Protein AF-A0A926A013-F1 (afdb_monomer)

Solvent-accessible surface area (backbone atoms only — not comparable to full-atom values): 15037 Å² total; per-residue (Å²): 141,86,82,84,88,82,90,82,86,86,84,85,81,91,84,89,82,90,87,85,89,86,81,89,77,92,86,80,91,77,89,81,80,89,79,90,84,83,88,83,89,87,87,89,81,83,95,76,82,79,75,63,63,63,56,54,54,53,52,52,56,53,51,54,58,67,74,62,64,76,72,81,72,82,75,76,78,78,50,63,59,73,52,27,68,68,57,41,56,48,44,61,75,64,54,65,51,102,53,86,53,62,71,56,54,25,34,53,76,61,60,49,68,62,53,45,54,49,46,68,66,43,68,78,42,89,85,60,51,69,60,62,54,48,61,76,42,37,43,77,62,81,70,85,62,81,79,77,74,88,55,69,89,68,34,72,67,55,44,53,61,49,43,65,59,66,33,46,45,71,51,69,98,65,75,64,75,82,40,68,72,77,89,52,98,42,43,38,62,28,95,44,88,93,44,85,53,78,46,78,73,64,44,54,61,49,39,54,51,28,57,77,68,70,38,64,69,60,40,49,36,67,75,111

Foldseek 3Di:
DDDDDDDDDDDDDDDDDDDDDDDDDDDDDDDDDDDDDDDDDDDDDDDDDPPPPVVVVVVVVVVVVVVPPPPPPPDDADFPCRLAPPLLCCCQVVCLDVDNCFLSQWAFPDGSVVLNVVCVVQVPDPPDDSNVSCVVTTHTDDQLLVPDDADCVVPDVVRVVVLVVSQKDAFDPDDRPPGPADGAPGIAGFPHDPTPHDDDVVRVVVLVVCVVVVNVVRSVSSVD

Mean predicted aligned error: 16.23 Å

Nearest PDB structures (foldseek):
  5z66-assembly1_A  TM=9.314E-01  e=4.893E-13  Enterobacter cloacae
  2jjb-assembly1_C  TM=9.515E-01  e=2.341E-12  Escherichia coli K-12
  2jg0-assembly1_A  TM=9.224E-01  e=1.822E-12  Escherichia coli K-12
  2jf4-assembly1_A  TM=9.651E-01  e=5.623E-12  Escherichia coli K-12
  2wyn-assembly1_B  TM=9.093E-01  e=1.822E-12  Escherichia coli K-12

Sequence (224 aa):
MWRRPTCGCNSSSAGKNRAARGSGATSILADGCQCTLFQLLPALVPAAQTHSLARSVRNLLLFCFCCFGWRAVAQRPLTPRQLYPGLFEAVQLGRVFPDNKTFVDMVPLDTPARIVAAYELERTQPGFNLPRFVAARFRLPVADTATYRSNVAAGLRAHLDTLWTVLRRQPPDSVARYSSLLPLPGPYLVPGGRFREVYYWDSYFTMLGLREARRPALLRSMTD

Radius of gyration: 34.97 Å; Cα contacts (8 Å, |Δi|>4): 142; chains: 1; bounding box: 98×67×82 Å

Secondary structure (DSSP, 8-state):
---PPPPPPP----------------------------------------SSHHHHHHHHHHHHHHHT------PPPPPHHHHSTTHHHHHHHTT-SSSSSTGGGPEESS-HHHHHHHHHHHTTSTT--HHHHHHHHEEPPP-TTTT----GGG-HHHHHHHHHHHTEEPPPSSPPTT-SPPP-SS-EE--BTTB-S--HHHHHHHHHHHHHTT-HHHHHHTT-

pLDDT: mean 75.57, std 25.96, range [26.12, 98.69]

Structure (mmCIF, N/CA/C/O backbone):
data_AF-A0A926A013-F1
#
_entry.id   AF-A0A926A013-F1
#
loop_
_atom_site.group_PDB
_atom_site.id
_atom_site.type_symbol
_atom_site.label_atom_id
_atom_site.label_alt_id
_atom_site.label_comp_id
_atom_site.label_asym_id
_atom_site.label_entity_id
_atom_site.label_seq_id
_atom_site.pdbx_PDB_ins_code
_atom_site.Cartn_x
_atom_site.Cartn_y
_atom_site.Cartn_z
_atom_site.occupancy
_atom_site.B_iso_or_equiv
_atom_site.auth_seq_id
_atom_site.auth_comp_id
_atom_site.auth_asym_id
_atom_site.auth_atom_id
_atom_site.pdbx_PDB_model_num
ATOM 1 N N . MET A 1 1 ? 6.134 6.261 -48.140 1.00 42.53 1 MET A N 1
ATOM 2 C CA . MET A 1 1 ? 6.210 5.020 -48.940 1.00 42.53 1 MET A CA 1
ATOM 3 C C . MET A 1 1 ? 5.834 3.856 -48.030 1.00 42.53 1 MET A C 1
ATOM 5 O O . MET A 1 1 ? 6.684 3.305 -47.353 1.00 42.53 1 MET A O 1
ATOM 9 N N . TRP A 1 2 ? 4.534 3.584 -47.899 1.00 26.12 2 TRP A N 1
ATOM 10 C CA . TRP A 1 2 ? 3.992 2.574 -46.984 1.00 26.12 2 TRP A CA 1
ATOM 11 C C . TRP A 1 2 ? 3.597 1.328 -47.784 1.00 26.12 2 TRP A C 1
ATOM 13 O O . TRP A 1 2 ? 2.784 1.434 -48.699 1.00 26.12 2 TRP A O 1
ATOM 23 N N . ARG A 1 3 ? 4.122 0.150 -47.429 1.00 30.92 3 ARG A N 1
ATOM 24 C CA . ARG A 1 3 ? 3.522 -1.143 -47.796 1.00 30.92 3 ARG A CA 1
ATOM 25 C C . ARG A 1 3 ? 3.332 -1.966 -46.524 1.00 30.92 3 ARG A C 1
ATOM 27 O O . ARG A 1 3 ? 4.279 -2.186 -45.779 1.00 30.92 3 ARG A O 1
ATOM 34 N N . ARG A 1 4 ? 2.085 -2.369 -46.274 1.00 34.72 4 ARG A N 1
ATOM 35 C CA . ARG A 1 4 ? 1.694 -3.341 -45.242 1.00 34.72 4 ARG A CA 1
ATOM 36 C C . ARG A 1 4 ? 1.979 -4.764 -45.749 1.00 34.72 4 ARG A C 1
ATOM 38 O O . ARG A 1 4 ? 1.785 -4.982 -46.945 1.00 34.72 4 ARG A O 1
ATOM 45 N N . PRO A 1 5 ? 2.317 -5.742 -44.893 1.00 39.88 5 PRO A N 1
ATOM 46 C CA . PRO A 1 5 ? 2.201 -7.150 -45.246 1.00 39.88 5 PRO A CA 1
ATOM 47 C C . PRO A 1 5 ? 0.810 -7.698 -44.891 1.00 39.88 5 PRO A C 1
ATOM 49 O O . PRO A 1 5 ? 0.243 -7.398 -43.841 1.00 39.88 5 PRO A O 1
ATOM 52 N N . THR A 1 6 ? 0.277 -8.501 -45.806 1.00 40.19 6 THR A N 1
ATOM 53 C CA . THR A 1 6 ? -0.970 -9.271 -45.741 1.00 40.19 6 THR A CA 1
ATOM 54 C C . THR A 1 6 ? -0.789 -10.579 -44.966 1.00 40.19 6 THR A C 1
ATOM 56 O O . THR A 1 6 ? 0.208 -11.273 -45.158 1.00 40.19 6 THR A O 1
ATOM 59 N N . CYS A 1 7 ? -1.777 -10.960 -44.152 1.00 31.25 7 CYS A N 1
ATOM 60 C CA . CYS A 1 7 ? -1.901 -12.309 -43.596 1.00 31.25 7 CYS A CA 1
ATOM 61 C C . CYS A 1 7 ? -2.415 -13.277 -44.673 1.00 31.25 7 CYS A C 1
ATOM 63 O O . CYS A 1 7 ? -3.469 -13.037 -45.258 1.00 31.25 7 CYS A O 1
ATOM 65 N N . GLY A 1 8 ? -1.692 -14.372 -44.917 1.00 31.12 8 GLY A N 1
ATOM 66 C CA . GLY A 1 8 ? -2.153 -15.498 -45.729 1.00 31.12 8 GLY A CA 1
ATOM 67 C C . GLY A 1 8 ? -2.607 -16.650 -44.833 1.00 31.12 8 GLY A C 1
ATOM 68 O O . GLY A 1 8 ? -1.808 -17.178 -44.066 1.00 31.12 8 GLY A O 1
ATOM 69 N N . CYS A 1 9 ? -3.880 -17.038 -44.929 1.00 32.03 9 CYS A N 1
ATOM 70 C CA . CYS A 1 9 ? -4.362 -18.336 -44.456 1.00 32.03 9 CYS A CA 1
ATOM 71 C C . CYS A 1 9 ? -4.136 -19.356 -45.570 1.00 32.03 9 CYS A C 1
ATOM 73 O O . CYS A 1 9 ? -4.651 -19.174 -46.671 1.00 32.03 9 CYS A O 1
ATOM 75 N N . ASN A 1 10 ? -3.390 -20.423 -45.284 1.00 32.47 10 ASN A N 1
ATOM 76 C CA . ASN A 1 10 ? -3.259 -21.550 -46.195 1.00 32.47 10 ASN A CA 1
ATOM 77 C C . ASN A 1 10 ? -4.195 -22.669 -45.730 1.00 32.47 10 ASN A C 1
ATOM 79 O O . ASN A 1 10 ? -4.115 -23.123 -44.590 1.00 32.47 10 ASN A O 1
ATOM 83 N N . SER A 1 11 ? -5.086 -23.085 -46.623 1.00 35.75 11 SER A N 1
ATOM 84 C CA . SER A 1 11 ? -5.879 -24.302 -46.492 1.00 35.75 11 SER A CA 1
ATOM 85 C C . SER A 1 11 ? -5.277 -25.336 -47.438 1.00 35.75 11 SER A C 1
ATOM 87 O O . SER A 1 11 ? -5.012 -25.026 -48.597 1.00 35.75 11 SER A O 1
ATOM 89 N N . SER A 1 12 ? -5.049 -26.560 -46.963 1.00 33.62 12 SER A N 1
ATOM 90 C CA . SER A 1 12 ? -4.822 -27.693 -47.856 1.00 33.62 12 SER A CA 1
ATOM 91 C C . SER A 1 12 ? -5.539 -28.935 -47.351 1.00 33.62 12 SER A C 1
ATOM 93 O O . SER A 1 12 ? -5.433 -29.342 -46.197 1.00 33.62 12 SER A O 1
ATOM 95 N N . SER A 1 13 ? -6.279 -29.484 -48.294 1.00 32.59 13 SER A N 1
ATOM 96 C CA . SER A 1 13 ? -7.210 -30.592 -48.298 1.00 32.59 13 SER A CA 1
ATOM 97 C C . SER A 1 13 ? -6.585 -31.987 -48.180 1.00 32.59 13 SER A C 1
ATOM 99 O O . SER A 1 13 ? -5.513 -32.235 -48.716 1.00 32.59 13 SER A O 1
ATOM 101 N N . ALA A 1 14 ? -7.395 -32.892 -47.622 1.00 33.31 14 ALA A N 1
ATOM 102 C CA . ALA A 1 14 ? -7.761 -34.226 -48.123 1.00 33.31 14 ALA A CA 1
ATOM 103 C C . ALA A 1 14 ? -6.683 -35.272 -48.492 1.00 33.31 14 ALA A C 1
ATOM 105 O O . ALA A 1 14 ? -5.912 -35.114 -49.432 1.00 33.31 14 ALA A O 1
ATOM 106 N N . GLY A 1 15 ? -6.824 -36.460 -47.887 1.00 29.16 15 GLY A N 1
ATOM 107 C CA . GLY A 1 15 ? -6.271 -37.729 -48.371 1.00 29.16 15 GLY A CA 1
ATOM 108 C C . GLY A 1 15 ? -7.026 -38.932 -47.788 1.00 29.16 15 GLY A C 1
ATOM 109 O O . GLY A 1 15 ? -6.963 -39.187 -46.593 1.00 29.16 15 GLY A O 1
ATOM 110 N N . LYS A 1 16 ? -7.782 -39.631 -48.645 1.00 33.59 16 LYS A N 1
ATOM 111 C CA . LYS A 1 16 ? -8.609 -40.835 -48.405 1.00 33.59 16 LYS A CA 1
ATOM 112 C C . LYS A 1 16 ? -7.769 -42.092 -48.107 1.00 33.59 16 LYS A C 1
ATOM 114 O O . LYS A 1 16 ? -6.755 -42.275 -48.770 1.00 33.59 16 LYS A O 1
ATOM 119 N N . ASN A 1 17 ? -8.295 -43.048 -47.319 1.00 30.25 17 ASN A N 1
ATOM 120 C CA . ASN A 1 17 ? -8.789 -44.351 -47.832 1.00 30.25 17 ASN A CA 1
ATOM 121 C C . ASN A 1 17 ? -9.220 -45.373 -46.748 1.00 30.25 17 ASN A C 1
ATOM 123 O O . ASN A 1 17 ? -8.468 -45.623 -45.820 1.00 30.25 17 ASN A O 1
ATOM 127 N N . ARG A 1 18 ? -10.409 -45.971 -47.002 1.00 31.70 18 ARG A N 1
ATOM 128 C CA . ARG A 1 18 ? -10.917 -47.372 -46.840 1.00 31.70 18 ARG A CA 1
ATOM 129 C C . ARG A 1 18 ? -10.523 -48.223 -45.612 1.00 31.70 18 ARG A C 1
ATOM 131 O O . ARG A 1 18 ? -9.390 -48.185 -45.183 1.00 31.70 18 ARG A O 1
ATOM 138 N N . ALA A 1 19 ? -11.288 -49.210 -45.126 1.00 29.98 19 ALA A N 1
ATOM 139 C CA . ALA A 1 19 ? -12.675 -49.708 -45.208 1.00 29.98 19 ALA A CA 1
ATOM 1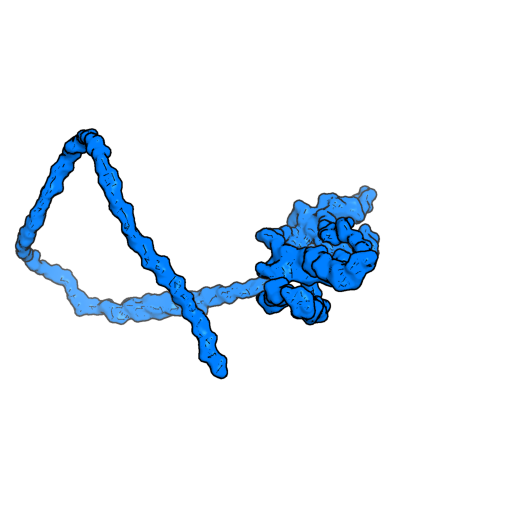40 C C . ALA A 1 19 ? -12.680 -51.097 -44.510 1.00 29.98 19 ALA A C 1
ATOM 142 O O . ALA A 1 19 ? -11.753 -51.854 -44.773 1.00 29.98 19 ALA A O 1
ATOM 143 N N . ALA A 1 20 ? -13.705 -51.446 -43.711 1.00 30.20 20 ALA A N 1
ATOM 144 C CA . ALA A 1 20 ? -14.262 -52.806 -43.449 1.00 30.20 20 ALA A CA 1
ATOM 145 C C . ALA A 1 20 ? -15.143 -52.745 -42.174 1.00 30.20 20 ALA A C 1
ATOM 147 O O . ALA A 1 20 ? -14.647 -52.353 -41.128 1.00 30.20 20 ALA A O 1
ATOM 148 N N . ARG A 1 21 ? -16.481 -52.819 -42.254 1.00 30.30 21 ARG A N 1
ATOM 149 C CA . ARG A 1 21 ? -17.417 -53.972 -42.373 1.00 30.30 21 ARG A CA 1
ATOM 150 C C . ARG A 1 21 ? -17.867 -54.592 -41.032 1.00 30.30 21 ARG A C 1
ATOM 152 O O . ARG A 1 21 ? -17.047 -55.101 -40.283 1.00 30.30 21 ARG A O 1
ATOM 159 N N . GLY A 1 22 ? -19.200 -54.666 -40.883 1.00 27.11 22 GLY A N 1
ATOM 160 C CA . GLY A 1 22 ? -19.979 -55.509 -39.953 1.00 27.11 22 GLY A CA 1
ATOM 161 C C . GLY A 1 22 ? -20.692 -54.726 -38.838 1.00 27.11 22 GLY A C 1
ATOM 162 O O . GLY A 1 22 ? -20.073 -53.849 -38.262 1.00 27.11 22 GLY A O 1
ATOM 163 N N . SER A 1 23 ? -21.937 -54.968 -38.412 1.00 29.28 23 SER A N 1
ATOM 164 C CA . SER A 1 23 ? -23.120 -55.716 -38.880 1.00 29.28 23 SER A CA 1
ATOM 165 C C . SER A 1 23 ? -24.242 -55.454 -37.842 1.00 29.28 23 SER A C 1
ATOM 167 O O . SER A 1 23 ? -23.933 -55.425 -36.655 1.00 29.28 23 SER A O 1
ATOM 169 N N . GLY A 1 24 ? -25.510 -55.342 -38.277 1.00 27.48 24 GLY A N 1
ATOM 170 C CA . GLY A 1 24 ? -26.752 -55.428 -37.463 1.00 27.48 24 GLY A CA 1
ATOM 171 C C . GLY A 1 24 ? -27.159 -54.141 -36.721 1.00 27.48 24 GLY A C 1
ATOM 172 O O . GLY A 1 24 ? -26.306 -53.485 -36.146 1.00 27.48 24 GLY A O 1
ATOM 173 N N . ALA A 1 25 ? -28.410 -53.671 -36.661 1.00 31.91 25 ALA A N 1
ATOM 174 C CA . ALA A 1 25 ? -29.744 -54.185 -36.998 1.00 31.91 25 ALA A CA 1
ATOM 175 C C . ALA A 1 25 ? -30.679 -52.961 -37.238 1.00 31.91 25 ALA A C 1
ATOM 177 O O . ALA A 1 25 ? -30.542 -51.954 -36.549 1.00 31.91 25 ALA A O 1
ATOM 178 N N . THR A 1 26 ? -31.464 -52.888 -38.326 1.00 30.17 26 THR A N 1
ATOM 179 C CA . THR A 1 26 ? -32.949 -53.051 -38.357 1.00 30.17 26 THR A CA 1
ATOM 180 C C . THR A 1 26 ? -33.643 -52.706 -37.031 1.00 30.17 26 THR A C 1
ATOM 182 O O . THR A 1 26 ? -33.389 -53.346 -36.023 1.00 30.17 26 THR A O 1
ATOM 185 N N . SER A 1 27 ? -34.567 -51.748 -36.912 1.00 31.59 27 SER A N 1
ATOM 186 C CA . SER A 1 27 ? -35.800 -51.437 -37.669 1.00 31.59 27 SER A CA 1
ATOM 187 C C . SER A 1 27 ? -36.433 -50.193 -36.965 1.00 31.59 27 SER A C 1
ATOM 189 O O . SER A 1 27 ? -36.066 -49.926 -35.827 1.00 31.59 27 SER A O 1
ATOM 191 N N . ILE A 1 28 ? -37.268 -49.308 -37.528 1.00 33.12 28 ILE A N 1
ATOM 192 C CA . ILE A 1 28 ? -38.695 -49.435 -37.893 1.00 33.12 28 ILE A CA 1
ATOM 193 C C . ILE A 1 28 ? -39.141 -48.048 -38.449 1.00 33.12 28 ILE A C 1
ATOM 195 O O . ILE A 1 28 ? -38.905 -47.049 -37.777 1.00 33.12 28 ILE A O 1
ATOM 199 N N . LEU A 1 29 ? -39.715 -48.038 -39.670 1.00 32.28 29 LEU A N 1
ATOM 200 C CA . LEU A 1 29 ? -40.930 -47.346 -40.208 1.00 32.28 29 LEU A CA 1
ATOM 201 C C . LEU A 1 29 ? -41.342 -45.954 -39.649 1.00 32.28 29 LEU A C 1
ATOM 203 O O . LEU A 1 29 ? -41.289 -45.743 -38.448 1.00 32.28 29 LEU A O 1
ATOM 207 N N . ALA A 1 30 ? -41.886 -44.974 -40.386 1.00 31.98 30 ALA A N 1
ATOM 208 C CA . ALA A 1 30 ? -42.485 -44.836 -41.728 1.00 31.98 30 ALA A CA 1
ATOM 209 C C . ALA A 1 30 ? -42.522 -43.312 -42.068 1.00 31.98 30 ALA A C 1
ATOM 211 O O . ALA A 1 30 ? -42.573 -42.492 -41.152 1.00 31.98 30 ALA A O 1
ATOM 212 N N . ASP A 1 31 ? -42.292 -42.860 -43.310 1.00 29.67 31 ASP A N 1
ATOM 213 C CA . ASP A 1 31 ? -43.286 -42.600 -44.386 1.00 29.67 31 ASP A CA 1
ATOM 214 C C . ASP A 1 31 ? -44.631 -42.028 -43.871 1.00 29.67 31 ASP A C 1
ATOM 216 O O . ASP A 1 31 ? -45.224 -42.590 -42.963 1.00 29.67 31 ASP A O 1
ATOM 220 N N . GLY A 1 32 ? -45.247 -40.951 -44.371 1.00 31.08 32 GLY A N 1
ATOM 221 C CA . GLY A 1 32 ? -45.115 -40.152 -45.588 1.00 31.08 32 GLY A CA 1
ATOM 222 C C . GLY A 1 32 ? -46.420 -39.341 -45.811 1.00 31.08 32 GLY A C 1
ATOM 223 O O . GLY A 1 32 ? -47.357 -39.462 -45.027 1.00 31.08 32 GLY A O 1
ATOM 224 N N . CYS A 1 33 ? -46.477 -38.588 -46.921 1.00 27.92 33 CYS A N 1
ATOM 225 C CA . CYS A 1 33 ? -47.659 -37.977 -47.585 1.00 27.92 33 CYS A CA 1
ATOM 226 C C . CYS A 1 33 ? -48.375 -36.777 -46.914 1.00 27.92 33 CYS A C 1
ATOM 228 O O . CYS A 1 33 ? -48.809 -36.850 -45.774 1.00 27.92 33 CYS A O 1
ATOM 230 N N . GLN A 1 34 ? -48.422 -35.583 -47.543 1.00 33.22 34 GLN A N 1
ATOM 231 C CA . GLN A 1 34 ? -49.283 -35.163 -48.689 1.00 33.22 34 GLN A CA 1
ATOM 232 C C . GLN A 1 34 ? -50.779 -35.196 -48.315 1.00 33.22 34 GLN A C 1
ATOM 234 O O . GLN A 1 34 ? -51.216 -36.135 -47.678 1.00 33.22 34 GLN A O 1
ATOM 239 N N . CYS A 1 35 ? -51.690 -34.311 -48.712 1.00 27.14 35 CYS A N 1
ATOM 240 C CA . CYS A 1 35 ? -51.742 -33.018 -49.387 1.00 27.14 35 CYS A CA 1
ATOM 241 C C . CYS A 1 35 ? -53.233 -32.597 -49.302 1.00 27.14 35 CYS A C 1
ATOM 243 O O . CYS A 1 35 ? -54.110 -33.452 -49.224 1.00 27.14 35 CYS A O 1
ATOM 245 N N . THR A 1 36 ? -53.506 -31.298 -49.459 1.00 34.66 36 THR A N 1
ATOM 246 C CA . THR A 1 36 ? -54.734 -30.704 -50.043 1.00 34.66 36 THR A CA 1
ATOM 247 C C . THR A 1 36 ? -56.091 -30.711 -49.308 1.00 34.66 36 THR A C 1
ATOM 249 O O . THR A 1 36 ? -56.622 -31.735 -48.905 1.00 34.66 36 THR A O 1
ATOM 252 N N . LEU A 1 37 ? -56.703 -29.515 -49.394 1.00 31.48 37 LEU A N 1
ATOM 253 C CA . LEU A 1 37 ? -58.092 -29.211 -49.795 1.00 31.48 37 LEU A CA 1
ATOM 254 C C . LEU A 1 37 ? -59.035 -28.612 -48.722 1.00 31.48 37 LEU A C 1
ATOM 256 O O . LEU A 1 37 ? -59.659 -29.312 -47.942 1.00 31.48 37 LEU A O 1
ATOM 260 N N . PHE A 1 38 ? -59.161 -27.277 -48.808 1.00 31.97 38 PHE A N 1
ATOM 261 C CA . PHE A 1 38 ? -60.422 -26.534 -49.016 1.00 31.97 38 PHE A CA 1
ATOM 262 C C . PHE A 1 38 ? -61.478 -26.582 -47.895 1.00 31.97 38 PHE A C 1
ATOM 264 O O . PHE A 1 38 ? -62.153 -27.574 -47.673 1.00 31.97 38 PHE A O 1
ATOM 271 N N . GLN A 1 39 ? -61.538 -25.496 -47.118 1.00 36.41 39 GLN A N 1
ATOM 272 C CA . GLN A 1 39 ? -62.616 -24.486 -47.112 1.00 36.41 39 GLN A CA 1
ATOM 273 C C . GLN A 1 39 ? -63.936 -24.929 -46.479 1.00 36.41 39 GLN A C 1
ATOM 275 O O . GLN A 1 39 ? -64.596 -25.808 -47.005 1.00 36.41 39 GLN A O 1
ATOM 280 N N . LEU A 1 40 ? -64.369 -24.165 -45.467 1.00 33.66 40 LEU A N 1
ATOM 281 C CA . LEU A 1 40 ? -65.713 -23.579 -45.349 1.00 33.66 40 LEU A CA 1
ATOM 282 C C . LEU A 1 40 ? -65.614 -22.322 -44.437 1.00 33.66 40 LEU A C 1
ATOM 284 O O . LEU A 1 40 ? -65.176 -22.404 -43.294 1.00 33.66 40 LEU A O 1
ATOM 288 N N . LEU A 1 41 ? -65.936 -21.149 -45.002 1.00 35.41 41 LEU A N 1
ATOM 289 C CA . LEU A 1 41 ? -66.115 -19.815 -44.371 1.00 35.41 41 LEU A CA 1
ATOM 290 C C . LEU A 1 41 ? -67.408 -19.770 -43.500 1.00 35.41 41 LEU A C 1
ATOM 292 O O . LEU A 1 41 ? -68.170 -20.733 -43.558 1.00 35.41 41 LEU A O 1
ATOM 296 N N . PRO A 1 42 ? -67.829 -18.628 -42.894 1.00 57.19 42 PRO A N 1
ATOM 297 C CA . PRO A 1 42 ? -67.114 -17.454 -42.352 1.00 57.19 42 PRO A CA 1
ATOM 298 C C . PRO A 1 42 ? -67.642 -17.006 -40.959 1.00 57.19 42 PRO A C 1
ATOM 300 O O . PRO A 1 42 ? -68.648 -17.504 -40.472 1.00 57.19 42 PRO A O 1
ATOM 303 N N . ALA A 1 43 ? -67.032 -15.961 -40.380 1.00 34.97 43 ALA A N 1
ATOM 304 C CA . ALA A 1 43 ? -67.697 -14.671 -40.101 1.00 34.97 43 ALA A CA 1
ATOM 305 C C . ALA A 1 43 ? -67.290 -14.004 -38.770 1.00 34.97 43 ALA A C 1
ATOM 307 O O . ALA A 1 43 ? -67.216 -14.633 -37.721 1.00 34.97 43 ALA A O 1
ATOM 308 N N . LEU A 1 44 ? -67.164 -12.673 -38.868 1.00 40.09 44 LEU A N 1
ATOM 309 C CA . LEU A 1 44 ? -67.380 -11.664 -37.823 1.00 40.09 44 LEU A CA 1
ATOM 310 C C . LEU A 1 44 ? -66.276 -11.437 -36.782 1.00 40.09 44 LEU A C 1
ATOM 312 O O . LEU A 1 44 ? -66.429 -11.812 -35.628 1.00 40.09 44 LEU A O 1
ATOM 316 N N . VAL A 1 45 ? -65.277 -10.617 -37.137 1.00 50.91 45 VAL A N 1
ATOM 317 C CA . VAL A 1 45 ? -64.818 -9.534 -36.239 1.00 50.91 45 VAL A CA 1
ATOM 318 C C . VAL A 1 45 ? -64.479 -8.295 -37.089 1.00 50.91 45 VAL A C 1
ATOM 320 O O . VAL A 1 45 ? -63.729 -8.421 -38.059 1.00 50.91 45 VAL A O 1
ATOM 323 N N . PRO A 1 46 ? -65.041 -7.108 -36.790 1.00 44.47 46 PRO A N 1
ATOM 324 C CA . PRO A 1 46 ? -64.872 -5.923 -37.618 1.00 44.47 46 PRO A CA 1
ATOM 325 C C . PRO A 1 46 ? -63.498 -5.277 -37.418 1.00 44.47 46 PRO A C 1
ATOM 327 O O . PRO A 1 46 ? -62.966 -5.183 -36.312 1.00 44.47 46 PRO A O 1
ATOM 330 N N . ALA A 1 47 ? -62.958 -4.770 -38.523 1.00 51.22 47 ALA A N 1
ATOM 331 C CA . ALA A 1 47 ? -61.818 -3.876 -38.558 1.00 51.22 47 ALA A CA 1
ATOM 332 C C . ALA A 1 47 ? -62.206 -2.508 -37.977 1.00 51.22 47 ALA A C 1
ATOM 334 O O . ALA A 1 47 ? -62.746 -1.658 -38.678 1.00 51.22 47 ALA A O 1
ATOM 335 N N . ALA A 1 48 ? -61.921 -2.276 -36.700 1.00 48.25 48 ALA A N 1
ATOM 336 C CA . ALA A 1 48 ? -61.825 -0.931 -36.151 1.00 48.25 48 ALA A CA 1
ATOM 337 C C . ALA A 1 48 ? -60.959 -0.964 -34.886 1.00 48.25 48 ALA A C 1
ATOM 339 O O . ALA A 1 48 ? -61.181 -1.790 -34.013 1.00 48.25 48 ALA A O 1
ATOM 340 N N . GLN A 1 49 ? -60.020 -0.018 -34.773 1.00 51.38 49 GLN A N 1
ATOM 341 C CA . GLN A 1 49 ? -59.248 0.317 -33.558 1.00 51.38 49 GLN A CA 1
ATOM 342 C C . GLN A 1 49 ? -57.895 -0.389 -33.304 1.00 51.38 49 GLN A C 1
ATOM 344 O O . GLN A 1 49 ? -57.467 -0.507 -32.161 1.00 51.38 49 GLN A O 1
ATOM 349 N N . THR A 1 50 ? -57.117 -0.751 -34.328 1.00 48.19 50 THR A N 1
ATOM 350 C CA . THR A 1 50 ? -55.739 -1.271 -34.120 1.00 48.19 50 THR A CA 1
ATOM 351 C C . THR A 1 50 ? -54.630 -0.206 -34.108 1.00 48.19 50 THR A C 1
ATOM 353 O O . THR A 1 50 ? -53.485 -0.519 -33.789 1.00 48.19 50 THR A O 1
ATOM 356 N N . HIS A 1 51 ? -54.925 1.069 -34.389 1.00 48.78 51 HIS A N 1
ATOM 357 C CA . HIS A 1 51 ? -53.874 2.091 -34.551 1.00 48.78 51 HIS A CA 1
ATOM 358 C C . HIS A 1 51 ? -53.539 2.925 -33.297 1.00 48.78 51 HIS A C 1
ATOM 360 O O . HIS A 1 51 ? -52.472 3.537 -33.254 1.00 48.78 51 HIS A O 1
ATOM 366 N N . SER A 1 52 ? -54.393 2.946 -32.264 1.00 51.47 52 SER A N 1
ATOM 367 C CA . SER A 1 52 ? -54.190 3.805 -31.076 1.00 51.47 52 SER A CA 1
ATOM 368 C C . SER A 1 52 ? -53.328 3.144 -29.987 1.00 51.47 52 SER A C 1
ATOM 370 O O . SER A 1 52 ? -52.395 3.752 -29.457 1.00 51.47 52 SER A O 1
ATOM 372 N N . LEU A 1 53 ? -53.553 1.855 -29.711 1.00 48.72 53 LEU A N 1
ATOM 373 C CA . LEU A 1 53 ? -52.881 1.142 -28.614 1.00 48.72 53 LEU A CA 1
ATOM 374 C C . LEU A 1 53 ? -51.391 0.868 -28.894 1.00 48.72 53 LEU A C 1
ATOM 376 O O . LEU A 1 53 ? -50.563 0.944 -27.987 1.00 48.72 53 LEU A O 1
ATOM 380 N N . ALA A 1 54 ? -51.017 0.641 -30.158 1.00 50.44 54 ALA A N 1
ATOM 381 C CA . ALA A 1 54 ? -49.632 0.348 -30.542 1.00 50.44 54 ALA A CA 1
ATOM 382 C C . ALA A 1 54 ? -48.679 1.550 -30.373 1.00 50.44 54 ALA A C 1
ATOM 384 O O . ALA A 1 54 ? -47.484 1.375 -30.126 1.00 50.44 54 ALA A O 1
ATOM 385 N N . ARG A 1 55 ? -49.191 2.786 -30.473 1.00 50.78 55 ARG A N 1
ATOM 386 C CA . ARG A 1 55 ? -48.396 4.012 -30.281 1.00 50.78 55 ARG A CA 1
ATOM 387 C C . ARG A 1 55 ? -48.152 4.304 -28.798 1.00 50.78 55 ARG A C 1
ATOM 389 O O . ARG A 1 55 ? -47.066 4.756 -28.442 1.00 50.78 55 ARG A O 1
ATOM 396 N N . SER A 1 56 ? -49.128 3.985 -27.948 1.00 50.22 56 SER A N 1
ATOM 397 C CA . SER A 1 56 ? -49.065 4.240 -26.506 1.00 50.22 56 SER A CA 1
ATOM 398 C C . SER A 1 56 ? -48.107 3.286 -25.784 1.00 50.22 56 SER A C 1
ATOM 400 O O . SER A 1 56 ? -47.336 3.724 -24.936 1.00 50.22 56 SER A O 1
ATOM 402 N N . VAL A 1 57 ? -48.063 2.006 -26.177 1.00 55.34 57 VAL A N 1
ATOM 403 C CA . VAL A 1 57 ? -47.131 1.019 -25.592 1.00 55.34 57 VAL A CA 1
ATOM 404 C C . VAL A 1 57 ? -45.687 1.264 -26.046 1.00 55.34 57 VAL A C 1
ATOM 406 O O . VAL A 1 57 ? -44.759 1.167 -25.245 1.00 55.34 57 VAL A O 1
ATOM 409 N N . ARG A 1 58 ? -45.477 1.668 -27.308 1.00 50.75 58 ARG A N 1
ATOM 410 C CA . ARG A 1 58 ? -44.142 2.001 -27.834 1.00 50.75 58 ARG A CA 1
ATOM 411 C C . ARG A 1 58 ? -43.542 3.241 -27.166 1.00 50.75 58 AR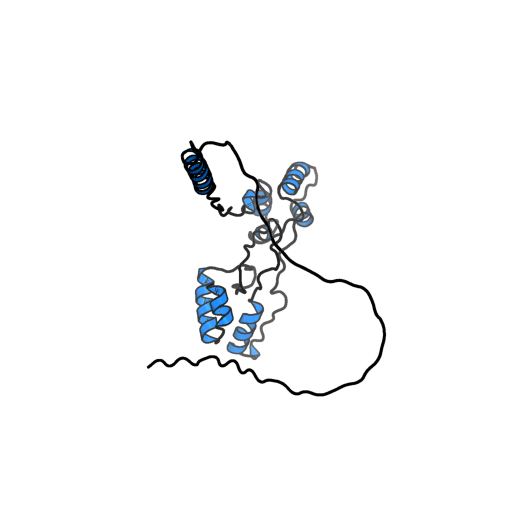G A C 1
ATOM 413 O O . ARG A 1 58 ? -42.353 3.242 -26.861 1.00 50.75 58 ARG A O 1
ATOM 420 N N . ASN A 1 59 ? -44.356 4.264 -26.900 1.00 49.50 59 ASN A N 1
ATOM 421 C CA . ASN A 1 59 ? -43.906 5.451 -26.174 1.00 49.50 59 ASN A CA 1
ATOM 422 C C . ASN A 1 59 ? -43.641 5.157 -24.690 1.00 49.50 59 ASN A C 1
ATOM 424 O O . ASN A 1 59 ? -42.696 5.714 -24.145 1.00 49.50 59 ASN A O 1
ATOM 428 N N . LEU A 1 60 ? -44.395 4.250 -24.057 1.00 54.41 60 LEU A N 1
ATOM 429 C CA . LEU A 1 60 ? -44.166 3.853 -22.663 1.00 54.41 60 LEU A CA 1
ATOM 430 C C . LEU A 1 60 ? -42.875 3.025 -22.496 1.00 54.41 60 LEU A C 1
ATOM 432 O O . LEU A 1 60 ? -42.103 3.263 -21.570 1.00 54.41 60 LEU A O 1
ATOM 436 N N . LEU A 1 61 ? -42.589 2.115 -23.434 1.00 54.50 61 LEU A N 1
ATOM 437 C CA . LEU A 1 61 ? -41.354 1.319 -23.441 1.00 54.50 61 LEU A CA 1
ATOM 438 C C . LEU A 1 61 ? -40.104 2.167 -23.741 1.00 54.50 61 LEU A C 1
ATOM 440 O O . LEU A 1 61 ? -39.058 1.945 -23.133 1.00 54.50 61 LEU A O 1
ATOM 444 N N . LEU A 1 62 ? -40.209 3.176 -24.615 1.00 53.75 62 LEU A N 1
ATOM 445 C CA . LEU A 1 62 ? -39.121 4.131 -24.875 1.00 53.75 62 LEU A CA 1
ATOM 446 C C . LEU A 1 62 ? -38.888 5.097 -23.699 1.00 53.75 62 LEU A C 1
ATOM 448 O O . LEU A 1 62 ? -37.740 5.422 -23.402 1.00 53.75 62 LEU A O 1
ATOM 452 N N . PHE A 1 63 ? -39.940 5.511 -22.983 1.00 51.94 63 PHE A N 1
ATOM 453 C CA . PHE A 1 63 ? -39.805 6.384 -21.809 1.00 51.94 63 PHE A CA 1
ATOM 454 C C . PHE A 1 63 ? -39.161 5.655 -20.616 1.00 51.94 63 PHE A C 1
ATOM 456 O O . PHE A 1 63 ? -38.296 6.215 -19.943 1.00 51.94 63 PHE A O 1
ATOM 463 N N . CYS A 1 64 ? -39.484 4.372 -20.406 1.00 51.19 64 CYS A N 1
ATOM 464 C CA . CYS A 1 64 ? -38.799 3.541 -19.410 1.00 51.19 64 CYS A CA 1
ATOM 465 C C . CYS A 1 64 ? -37.305 3.344 -19.724 1.00 51.19 64 CYS A C 1
ATOM 467 O O . CYS A 1 64 ? -36.492 3.330 -18.800 1.00 51.19 64 CYS A O 1
ATOM 469 N N . PHE A 1 65 ? -36.922 3.256 -21.003 1.00 52.81 65 PHE A N 1
ATOM 470 C CA . PHE A 1 65 ? -35.520 3.089 -21.404 1.00 52.81 65 PHE A CA 1
ATOM 471 C C . PHE A 1 65 ? -34.683 4.372 -21.223 1.00 52.81 65 PHE A C 1
ATOM 473 O O . PHE A 1 65 ? -33.491 4.292 -20.935 1.00 52.81 65 PHE A O 1
ATOM 480 N N . CYS A 1 66 ? -35.294 5.561 -21.319 1.00 51.16 66 CYS A N 1
ATOM 481 C CA . CYS A 1 66 ? -34.605 6.836 -21.074 1.00 51.16 66 CYS A CA 1
ATOM 482 C C . CYS A 1 66 ? -34.431 7.177 -19.583 1.00 51.16 66 CYS A C 1
ATOM 484 O O . CYS A 1 66 ? -33.457 7.842 -19.231 1.00 51.16 66 CYS A O 1
ATOM 486 N N . CYS A 1 67 ? -35.321 6.719 -18.696 1.00 50.28 67 CYS A N 1
ATOM 487 C CA . CYS A 1 67 ? -35.217 6.996 -17.255 1.00 50.28 67 CYS A CA 1
ATOM 488 C C . CYS A 1 67 ? -34.364 5.974 -16.481 1.00 50.28 67 CYS A C 1
ATOM 490 O O . CYS A 1 67 ? -33.849 6.303 -15.416 1.00 50.28 67 CYS A O 1
ATOM 492 N N . PHE A 1 68 ? -34.157 4.768 -17.021 1.00 51.25 68 PHE A N 1
ATOM 493 C CA . PHE A 1 68 ? -33.270 3.738 -16.459 1.00 51.25 68 PHE A CA 1
ATOM 494 C C . PHE A 1 68 ? -31.883 3.719 -17.116 1.00 51.25 68 PHE A C 1
ATOM 496 O O . PHE A 1 68 ? -31.225 2.681 -17.187 1.00 51.25 68 PHE A O 1
ATOM 503 N N . GLY A 1 69 ? -31.399 4.880 -17.569 1.00 56.41 69 GLY A N 1
ATOM 504 C CA . GLY A 1 69 ? -29.979 5.084 -17.832 1.00 56.41 69 GLY A CA 1
ATOM 505 C C . GLY A 1 69 ? -29.204 4.930 -16.526 1.00 56.41 69 GLY A C 1
ATOM 506 O O . GLY A 1 69 ? -28.918 5.914 -15.848 1.00 56.41 69 GLY A O 1
ATOM 507 N N . TRP A 1 70 ? -28.915 3.683 -16.156 1.00 59.47 70 TRP A N 1
ATOM 508 C CA . TRP A 1 70 ? -28.142 3.280 -14.992 1.00 59.47 70 TRP A CA 1
ATOM 509 C C . TRP A 1 70 ? -26.730 3.820 -15.189 1.00 59.47 70 TRP A C 1
ATOM 511 O O . TRP A 1 70 ? -25.837 3.160 -15.715 1.00 59.47 70 TRP A O 1
ATOM 521 N N . ARG A 1 71 ? -26.521 5.085 -14.826 1.00 58.22 71 ARG A N 1
ATOM 522 C CA . ARG A 1 71 ? -25.179 5.614 -14.652 1.00 58.22 71 ARG A CA 1
ATOM 523 C C . ARG A 1 71 ? -24.571 4.791 -13.529 1.00 58.22 71 ARG A C 1
ATOM 525 O O . ARG A 1 71 ? -24.950 4.949 -12.370 1.00 58.22 71 ARG A O 1
ATOM 532 N N . ALA A 1 72 ? -23.664 3.885 -13.880 1.00 60.25 72 ALA A N 1
ATOM 533 C CA . ALA A 1 72 ? -22.760 3.284 -12.921 1.00 60.25 72 ALA A CA 1
ATOM 534 C C . ALA A 1 72 ? -21.942 4.430 -12.316 1.00 60.25 72 ALA A C 1
ATOM 536 O O . ALA A 1 72 ? -20.968 4.905 -12.898 1.00 60.25 72 ALA A O 1
ATOM 537 N N . VAL A 1 73 ? -22.400 4.953 -11.181 1.00 60.06 73 VAL A N 1
ATOM 538 C CA . VAL A 1 73 ? -21.617 5.893 -10.392 1.00 60.06 73 VAL A CA 1
ATOM 539 C C . VAL A 1 73 ? -20.430 5.093 -9.879 1.00 60.06 73 VAL A C 1
ATOM 541 O O . VAL A 1 73 ? -20.606 4.175 -9.078 1.00 60.06 73 VAL A O 1
ATOM 544 N N . ALA A 1 74 ? -19.232 5.406 -10.371 1.00 61.28 74 ALA A N 1
ATOM 545 C CA . ALA A 1 74 ? -17.998 4.854 -9.836 1.00 61.28 74 ALA A CA 1
ATOM 546 C C . ALA A 1 74 ? -17.913 5.233 -8.349 1.00 61.28 74 ALA A C 1
ATOM 548 O O . ALA A 1 74 ? -17.661 6.388 -8.000 1.00 61.28 74 ALA A O 1
ATOM 549 N N . GLN A 1 75 ? -18.201 4.274 -7.469 1.00 63.88 75 GLN A N 1
ATOM 550 C CA . GLN A 1 75 ? -18.110 4.471 -6.028 1.00 63.88 75 GLN A CA 1
ATOM 551 C C . GLN A 1 75 ? -16.633 4.614 -5.669 1.00 63.88 75 GLN A C 1
ATOM 553 O O . GLN A 1 75 ? -15.834 3.713 -5.927 1.00 63.88 75 GLN A O 1
ATOM 558 N N . ARG A 1 76 ? -16.256 5.760 -5.095 1.00 79.69 76 ARG A N 1
ATOM 559 C CA . ARG A 1 76 ? -14.900 5.940 -4.570 1.00 79.69 76 ARG A CA 1
ATOM 560 C C . ARG A 1 76 ? -14.725 4.988 -3.384 1.00 79.69 76 ARG A C 1
ATOM 562 O O . ARG A 1 76 ? -15.559 5.032 -2.477 1.00 79.69 76 ARG A O 1
ATOM 569 N N . PRO A 1 77 ? -13.683 4.141 -3.365 1.00 87.31 77 PRO A N 1
ATOM 570 C CA . PRO A 1 77 ? -13.433 3.290 -2.214 1.00 87.31 77 PRO A CA 1
ATOM 571 C C . PRO A 1 77 ? -13.199 4.162 -0.977 1.00 87.31 77 PRO A C 1
ATOM 573 O O . PRO A 1 77 ? -12.584 5.229 -1.057 1.00 87.31 77 PRO A O 1
ATOM 576 N N . LEU A 1 78 ? -13.718 3.716 0.166 1.00 94.19 78 LEU A N 1
ATOM 577 C CA . LEU A 1 78 ? -13.505 4.399 1.437 1.00 94.19 78 LEU A CA 1
ATOM 578 C C . LEU A 1 78 ? -12.029 4.321 1.826 1.00 94.19 78 LEU A C 1
ATOM 580 O O . LEU A 1 78 ? -11.386 3.280 1.691 1.00 94.19 78 LEU A O 1
ATOM 584 N N . THR A 1 79 ? -11.499 5.427 2.339 1.00 95.81 79 THR A N 1
ATOM 585 C CA . THR A 1 79 ? -10.126 5.473 2.852 1.00 95.81 79 THR A CA 1
ATOM 586 C C . THR A 1 79 ? -10.014 4.698 4.170 1.00 95.81 79 THR A C 1
ATOM 588 O O . THR A 1 79 ? -10.993 4.637 4.919 1.00 95.81 79 THR A O 1
ATOM 591 N N . PRO A 1 80 ? -8.828 4.177 4.541 1.00 96.75 80 PRO A N 1
ATOM 592 C CA . PRO A 1 80 ? -8.637 3.523 5.839 1.00 96.75 80 PRO A CA 1
ATOM 593 C C . PRO A 1 80 ? -9.080 4.379 7.033 1.00 96.75 80 PRO A C 1
ATOM 595 O O . PRO A 1 80 ? -9.682 3.865 7.969 1.00 96.75 80 PRO A O 1
ATOM 598 N N . ARG A 1 81 ? -8.885 5.701 6.969 1.00 97.25 81 ARG A N 1
ATOM 599 C CA . ARG A 1 81 ? -9.375 6.627 7.998 1.00 97.25 81 ARG A CA 1
ATOM 600 C C . ARG A 1 81 ? -10.900 6.609 8.142 1.00 97.25 81 ARG A C 1
ATOM 602 O O . ARG A 1 81 ? -11.406 6.632 9.255 1.00 97.25 81 ARG A O 1
ATOM 609 N N . GLN A 1 82 ? -11.628 6.557 7.027 1.00 97.50 82 GLN A N 1
ATOM 610 C CA . GLN A 1 82 ? -13.094 6.477 7.031 1.00 97.50 82 GLN A CA 1
ATOM 611 C C . GLN A 1 82 ? -13.602 5.096 7.454 1.00 97.50 82 GLN A C 1
ATOM 613 O O . GLN A 1 82 ? -14.680 4.997 8.030 1.00 97.50 82 GLN A O 1
ATOM 618 N N . LEU A 1 83 ? -12.844 4.037 7.163 1.00 97.56 83 LEU A N 1
ATOM 619 C CA . LEU A 1 83 ? -13.200 2.669 7.539 1.00 97.56 83 LEU A CA 1
ATOM 620 C C . LEU A 1 83 ? -13.032 2.404 9.041 1.00 97.56 83 LEU A C 1
ATOM 622 O O . LEU A 1 83 ? -13.792 1.616 9.598 1.00 97.56 83 LEU A O 1
ATOM 626 N N . TYR A 1 84 ? -12.065 3.058 9.688 1.00 98.25 84 TYR A N 1
ATOM 627 C CA . TYR A 1 84 ? -11.715 2.825 11.092 1.00 98.25 84 TYR A CA 1
ATOM 628 C C . TYR A 1 84 ? -11.730 4.127 11.912 1.00 98.25 84 TYR A C 1
ATOM 630 O O . TYR A 1 84 ? -10.681 4.522 12.425 1.00 98.25 84 TYR A O 1
ATOM 638 N N . PRO A 1 85 ? -12.876 4.821 12.041 1.00 97.75 85 PRO A N 1
ATOM 639 C CA . PRO A 1 85 ? -12.949 6.067 12.802 1.00 97.75 85 PRO A CA 1
ATOM 640 C C . PRO A 1 85 ? -12.493 5.859 14.253 1.00 97.75 85 PRO A C 1
ATOM 642 O O . PRO A 1 85 ? -12.878 4.880 14.892 1.00 97.75 85 PRO A O 1
ATOM 645 N N . GLY A 1 86 ? -11.649 6.757 14.768 1.00 97.62 86 GLY A N 1
ATOM 646 C CA . GLY A 1 86 ? -11.105 6.692 16.128 1.00 97.62 86 GLY A CA 1
ATOM 647 C C . GLY A 1 86 ? -9.942 5.707 16.258 1.00 97.62 86 GLY A C 1
ATOM 648 O O . GLY A 1 86 ? -8.867 6.082 16.728 1.00 97.62 86 GLY A O 1
ATOM 649 N N . LEU A 1 87 ? -10.116 4.472 15.776 1.00 98.62 87 LEU A N 1
ATOM 650 C CA . LEU A 1 87 ? -9.050 3.468 15.743 1.00 98.62 87 LEU A CA 1
ATOM 651 C C . LEU A 1 87 ? -7.880 3.920 14.857 1.00 98.62 87 LEU A C 1
ATOM 653 O O . LEU A 1 87 ? -6.727 3.785 15.258 1.00 98.62 87 LEU A O 1
ATOM 657 N N . PHE A 1 88 ? -8.149 4.476 13.673 1.00 98.56 88 PHE A N 1
ATOM 658 C CA . PHE A 1 88 ? -7.104 4.949 12.764 1.00 98.56 88 PHE A CA 1
ATOM 659 C C . PHE A 1 88 ? -6.240 6.029 13.418 1.00 98.56 88 PHE A C 1
ATOM 661 O O . PHE A 1 88 ? -5.015 5.919 13.424 1.00 98.56 88 PHE A O 1
ATOM 668 N N . GLU A 1 89 ? -6.864 7.049 14.006 1.00 98.19 89 GLU A N 1
ATOM 669 C CA . GLU A 1 89 ? -6.164 8.103 14.734 1.00 98.19 89 GLU A CA 1
ATOM 670 C C . GLU A 1 89 ? -5.358 7.542 15.907 1.00 98.19 89 GLU A C 1
ATOM 672 O O . GLU A 1 89 ? -4.191 7.900 16.062 1.00 98.19 89 GLU A O 1
ATOM 677 N N . ALA A 1 90 ? -5.939 6.630 16.693 1.00 98.31 90 ALA A N 1
ATOM 678 C CA . ALA A 1 90 ? -5.259 6.014 17.827 1.00 98.31 90 ALA A CA 1
ATOM 679 C C . ALA A 1 90 ? -3.999 5.249 17.396 1.00 98.31 90 ALA A C 1
ATOM 681 O O . ALA A 1 90 ? -2.956 5.371 18.036 1.00 98.31 90 ALA A O 1
ATOM 682 N N . VAL A 1 91 ? -4.065 4.495 16.294 1.00 98.38 91 VAL A N 1
ATOM 683 C CA . VAL A 1 91 ? -2.915 3.741 15.772 1.00 98.38 91 VAL A CA 1
ATOM 684 C C . VAL A 1 91 ? -1.813 4.674 15.274 1.00 98.38 91 VAL A C 1
ATOM 686 O O . VAL A 1 91 ? -0.644 4.471 15.609 1.00 98.38 91 VAL A O 1
ATOM 689 N N . GLN A 1 92 ? -2.178 5.710 14.513 1.00 97.81 92 GLN A N 1
ATOM 690 C CA . GLN A 1 92 ? -1.216 6.645 13.925 1.00 97.81 92 GLN A CA 1
ATOM 691 C C . GLN A 1 92 ? -0.554 7.536 14.987 1.00 97.81 92 GLN A C 1
ATOM 693 O O . GLN A 1 92 ? 0.664 7.700 14.994 1.00 97.81 92 GLN A O 1
ATOM 698 N N . LEU A 1 93 ? -1.336 8.086 15.921 1.00 97.69 93 LEU A N 1
ATOM 699 C CA . LEU A 1 93 ? -0.825 8.951 16.991 1.00 97.69 93 LEU A CA 1
ATOM 700 C C . LEU A 1 93 ? -0.115 8.154 18.091 1.00 97.69 93 LEU A C 1
ATOM 702 O O . LEU A 1 93 ? 0.855 8.639 18.670 1.00 97.69 93 LEU A O 1
ATOM 706 N N . GLY A 1 94 ? -0.554 6.918 18.341 1.00 96.62 94 GLY A N 1
ATOM 707 C CA . GLY A 1 94 ? 0.059 5.998 19.298 1.00 96.62 94 GLY A CA 1
ATOM 708 C C . GLY A 1 94 ? 1.373 5.371 18.826 1.00 96.62 94 GLY A C 1
ATOM 709 O O . GLY A 1 94 ? 1.958 4.596 19.577 1.00 96.62 94 GLY A O 1
ATOM 710 N N . ARG A 1 95 ? 1.835 5.682 17.602 1.00 95.50 95 ARG A N 1
ATOM 711 C CA . ARG A 1 95 ? 3.085 5.169 17.006 1.00 95.50 95 ARG A CA 1
ATOM 712 C C . ARG A 1 95 ? 3.221 3.645 17.119 1.00 95.50 95 ARG A C 1
ATOM 714 O O . ARG A 1 95 ? 4.286 3.127 17.445 1.00 95.50 95 ARG A O 1
ATOM 721 N N . VAL A 1 96 ? 2.130 2.926 16.840 1.00 97.38 96 VAL A N 1
ATOM 722 C CA . VAL A 1 96 ? 2.099 1.449 16.865 1.00 97.38 96 VAL A CA 1
ATOM 723 C C . VAL A 1 96 ? 3.107 0.850 15.876 1.00 97.38 96 VAL A C 1
ATOM 725 O O . VAL A 1 96 ? 3.664 -0.217 16.125 1.00 97.38 96 VAL A O 1
ATOM 728 N N . PHE A 1 97 ? 3.357 1.550 14.769 1.00 96.75 97 PHE A N 1
ATOM 729 C CA . PHE A 1 97 ? 4.346 1.200 13.755 1.00 96.75 97 PHE A CA 1
ATOM 730 C C . PHE A 1 97 ? 5.397 2.312 13.624 1.00 96.75 97 PHE A C 1
ATOM 732 O O . PHE A 1 97 ? 5.104 3.466 13.942 1.00 96.75 97 PHE A O 1
ATOM 739 N N . PRO A 1 98 ? 6.609 2.000 13.121 1.00 94.06 98 PRO A N 1
ATOM 740 C CA . PRO A 1 98 ? 7.676 2.990 12.943 1.00 94.06 98 PRO A CA 1
ATOM 741 C C . PRO A 1 98 ? 7.374 4.040 11.861 1.00 94.06 98 PRO A C 1
ATOM 743 O O . PRO A 1 98 ? 8.106 5.019 11.738 1.00 94.06 98 PRO A O 1
ATOM 746 N N . ASP A 1 99 ? 6.322 3.843 11.063 1.00 93.44 99 ASP A N 1
ATOM 747 C CA . ASP A 1 99 ? 5.913 4.755 10.005 1.00 93.44 99 ASP A CA 1
ATOM 748 C C . ASP A 1 99 ? 4.383 4.842 9.863 1.00 93.44 99 ASP A C 1
ATOM 750 O O . ASP A 1 99 ? 3.646 3.987 10.354 1.00 93.44 99 ASP A O 1
ATOM 754 N N . ASN A 1 100 ? 3.912 5.849 9.119 1.00 94.44 100 ASN A N 1
ATOM 755 C CA . ASN A 1 100 ? 2.481 6.163 8.985 1.00 94.44 100 ASN A CA 1
ATOM 756 C C . ASN A 1 100 ? 1.762 5.450 7.818 1.00 94.44 100 ASN A C 1
ATOM 758 O O . ASN A 1 100 ? 0.577 5.690 7.586 1.00 94.44 100 ASN A O 1
ATOM 762 N N . LYS A 1 101 ? 2.465 4.620 7.037 1.00 94.88 101 LYS A N 1
ATOM 763 C CA . LYS A 1 101 ? 1.922 3.870 5.885 1.00 94.88 101 LYS A CA 1
ATOM 764 C C . LYS A 1 101 ? 1.681 2.404 6.219 1.00 94.88 101 LYS A C 1
ATOM 766 O O . LYS A 1 101 ? 0.750 1.829 5.675 1.00 94.88 101 LYS A O 1
ATOM 771 N N . THR A 1 102 ? 2.448 1.819 7.139 1.00 95.44 102 THR A N 1
ATOM 772 C CA . THR A 1 102 ? 2.329 0.396 7.480 1.00 95.44 102 THR A CA 1
ATOM 773 C C . THR A 1 102 ? 0.881 0.023 7.789 1.00 95.44 102 THR A C 1
ATOM 775 O O . THR A 1 102 ? 0.345 -0.847 7.115 1.00 95.44 102 THR A O 1
ATOM 778 N N . PHE A 1 103 ? 0.209 0.733 8.707 1.00 97.56 103 PHE A N 1
ATOM 779 C CA . PHE A 1 103 ? -1.199 0.465 9.034 1.00 97.56 103 PHE A CA 1
ATOM 780 C C . PHE A 1 103 ? -2.164 0.729 7.868 1.00 97.56 103 PHE A C 1
ATOM 782 O O . PHE A 1 103 ? -3.128 -0.009 7.688 1.00 97.56 103 PHE A O 1
ATOM 789 N N . VAL A 1 104 ? -1.892 1.755 7.055 1.00 96.56 104 VAL A N 1
ATOM 790 C CA . VAL A 1 104 ? -2.692 2.109 5.865 1.00 96.56 104 VAL A CA 1
ATOM 791 C C . VAL A 1 104 ? -2.704 0.965 4.847 1.00 96.56 104 VAL A C 1
ATOM 793 O O . VAL A 1 104 ? -3.709 0.770 4.166 1.00 96.56 104 VAL A O 1
ATOM 796 N N . ASP A 1 105 ? -1.617 0.200 4.768 1.00 95.19 105 ASP A N 1
ATOM 797 C CA . ASP A 1 105 ? -1.439 -0.906 3.823 1.00 95.19 105 ASP A CA 1
ATOM 798 C C . ASP A 1 105 ? -1.811 -2.277 4.410 1.00 95.19 105 ASP A C 1
ATOM 800 O O . ASP A 1 105 ? -1.768 -3.292 3.703 1.00 95.19 105 ASP A O 1
ATOM 804 N N . MET A 1 106 ? -2.147 -2.345 5.702 1.00 96.38 106 MET A N 1
ATOM 805 C CA . MET A 1 106 ? -2.581 -3.593 6.318 1.00 96.38 106 MET A CA 1
ATOM 806 C C . MET A 1 106 ? -3.957 -4.009 5.799 1.00 96.38 106 MET A C 1
ATOM 808 O O . MET A 1 106 ? -4.839 -3.192 5.541 1.00 96.38 106 MET A O 1
ATOM 812 N N . VAL A 1 107 ? -4.157 -5.320 5.694 1.00 95.69 107 VAL A N 1
ATOM 813 C CA . VAL A 1 107 ? -5.436 -5.901 5.272 1.00 95.69 107 VAL A CA 1
ATOM 814 C C . VAL A 1 107 ? -6.194 -6.361 6.515 1.00 95.69 107 VAL A C 1
ATOM 816 O O . VAL A 1 107 ? -5.627 -7.132 7.294 1.00 95.69 107 VAL A O 1
ATOM 819 N N . PRO A 1 108 ? -7.448 -5.931 6.733 1.00 97.50 108 PRO A N 1
ATOM 820 C CA . PRO A 1 108 ? -8.212 -6.383 7.887 1.00 97.5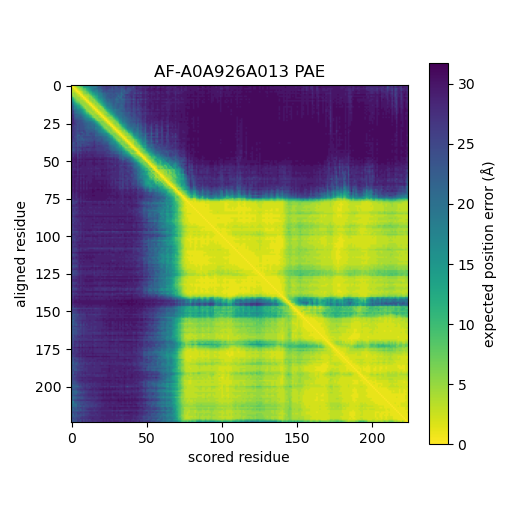0 108 PRO A CA 1
ATOM 821 C C . PRO A 1 108 ? -8.576 -7.866 7.773 1.00 97.50 108 PRO A C 1
ATOM 823 O O . PRO A 1 108 ? -8.774 -8.398 6.680 1.00 97.50 108 PRO A O 1
ATOM 826 N N . LEU A 1 109 ? -8.684 -8.529 8.921 1.00 97.56 109 LEU A N 1
ATOM 827 C CA . LEU A 1 109 ? -9.082 -9.935 9.035 1.00 97.56 109 LEU A CA 1
ATOM 828 C C . LEU A 1 109 ? -10.601 -10.115 9.212 1.00 97.56 109 LEU A C 1
ATOM 830 O O . LEU A 1 109 ? -11.094 -11.237 9.171 1.00 97.56 109 LEU A O 1
ATOM 834 N N . ASP A 1 110 ? -11.341 -9.020 9.401 1.00 97.56 110 ASP A N 1
ATOM 835 C CA . ASP A 1 110 ? -12.800 -8.980 9.550 1.00 97.56 110 ASP A CA 1
ATOM 836 C C . ASP A 1 110 ? -13.341 -7.667 8.940 1.00 97.56 110 ASP A C 1
ATOM 838 O O . ASP A 1 110 ? -12.587 -6.813 8.472 1.00 97.56 110 ASP A O 1
ATOM 842 N N . THR A 1 111 ? -14.657 -7.482 8.911 1.00 97.94 111 THR A N 1
ATOM 843 C CA . THR A 1 111 ? -15.284 -6.241 8.447 1.00 97.94 111 THR A CA 1
ATOM 844 C C . THR A 1 111 ? -14.886 -5.045 9.326 1.00 97.94 111 THR A C 1
ATOM 846 O O . THR A 1 111 ? -14.814 -5.181 10.552 1.00 97.94 111 THR A O 1
ATOM 849 N N . PRO A 1 112 ? -14.708 -3.843 8.743 1.00 98.31 112 PRO A N 1
ATOM 850 C CA . PRO A 1 112 ? -14.373 -2.643 9.502 1.00 98.31 112 PRO A CA 1
ATOM 851 C C . PRO A 1 112 ? -15.345 -2.353 10.646 1.00 98.31 112 PRO A C 1
ATOM 853 O O . PRO A 1 112 ? -14.908 -2.057 11.752 1.00 98.31 112 PRO A O 1
ATOM 856 N N . ALA A 1 113 ? -16.648 -2.560 10.429 1.00 98.12 113 ALA A N 1
ATOM 857 C CA . ALA A 1 113 ? -17.667 -2.394 11.464 1.00 98.12 113 ALA A CA 1
ATOM 858 C C . ALA A 1 113 ? -17.428 -3.298 12.688 1.00 98.12 113 ALA A C 1
ATOM 860 O O . ALA A 1 113 ? -17.500 -2.827 13.820 1.00 98.12 113 ALA A O 1
ATOM 861 N N . ARG A 1 114 ? -17.093 -4.581 12.481 1.00 98.56 114 ARG A N 1
ATOM 862 C CA . ARG A 1 114 ? -16.804 -5.522 13.579 1.00 98.56 114 ARG A CA 1
ATOM 863 C C . ARG A 1 114 ? -15.499 -5.189 14.297 1.00 98.56 114 ARG A C 1
ATOM 865 O O . ARG A 1 114 ? -15.426 -5.322 15.515 1.00 98.56 114 ARG A O 1
ATOM 872 N N . ILE A 1 115 ? -14.481 -4.740 13.563 1.00 98.69 115 ILE A N 1
ATOM 873 C CA . ILE A 1 115 ? -13.204 -4.318 14.153 1.00 98.69 115 ILE A CA 1
ATOM 874 C C . ILE A 1 115 ? -13.394 -3.059 15.004 1.00 98.69 115 ILE A C 1
ATOM 876 O O . ILE A 1 115 ? -12.932 -3.028 16.140 1.00 98.69 115 ILE A O 1
ATOM 880 N N . VAL A 1 116 ? -14.104 -2.050 14.495 1.00 98.62 116 VAL A N 1
ATOM 881 C CA . VAL A 1 116 ? -14.383 -0.807 15.230 1.00 98.62 116 VAL A CA 1
ATOM 882 C C . VAL A 1 116 ? -15.248 -1.084 16.459 1.00 98.62 116 VAL A C 1
ATOM 884 O O . VAL A 1 116 ? -14.914 -0.620 17.541 1.00 98.62 116 VAL A O 1
ATOM 887 N N . ALA A 1 117 ? -16.297 -1.904 16.342 1.00 98.50 117 ALA A N 1
ATOM 888 C CA . ALA A 1 117 ? -17.121 -2.280 17.491 1.00 98.50 117 ALA A CA 1
ATOM 889 C C . ALA A 1 117 ? -16.310 -2.996 18.587 1.00 98.50 117 ALA A C 1
ATOM 891 O O . ALA A 1 117 ? -16.466 -2.697 19.769 1.00 98.50 117 ALA A O 1
ATOM 892 N N . ALA A 1 118 ? -15.409 -3.907 18.201 1.00 98.44 118 ALA A N 1
ATOM 893 C CA . ALA A 1 118 ? -14.505 -4.561 19.144 1.00 98.44 118 ALA A CA 1
ATOM 894 C C . ALA A 1 118 ? -13.534 -3.563 19.794 1.00 98.44 118 ALA A C 1
ATOM 896 O O . ALA A 1 118 ? -13.330 -3.609 21.002 1.00 98.44 118 ALA A O 1
ATOM 897 N N . TYR A 1 119 ? -12.984 -2.624 19.019 1.00 98.56 119 TYR A N 1
ATOM 898 C CA . TYR A 1 119 ? -12.110 -1.578 19.547 1.00 98.56 119 TYR A CA 1
ATOM 899 C C . TYR A 1 119 ? -12.819 -0.724 20.602 1.00 98.56 119 TYR A C 1
ATOM 901 O O . TYR A 1 119 ? -12.268 -0.511 21.677 1.00 98.56 119 TYR A O 1
ATOM 909 N N . GLU A 1 120 ? -14.049 -0.282 20.335 1.00 98.19 120 GLU A N 1
ATOM 910 C CA . GLU A 1 120 ? -14.825 0.523 21.283 1.00 98.19 120 GLU A CA 1
ATOM 911 C C . GLU A 1 120 ? -15.126 -0.224 22.590 1.00 98.19 120 GLU A C 1
ATOM 913 O O . GLU A 1 120 ? -15.068 0.378 23.661 1.00 98.19 120 GLU A O 1
ATOM 918 N N . LEU A 1 121 ? -15.389 -1.533 22.520 1.00 97.56 121 LEU A N 1
ATOM 919 C CA . LEU A 1 121 ? -15.632 -2.371 23.697 1.00 97.56 121 LEU A CA 1
ATOM 920 C C . LEU A 1 121 ? -14.356 -2.623 24.516 1.00 97.56 121 LEU A C 1
ATOM 922 O O . LEU A 1 121 ? -14.393 -2.645 25.748 1.00 97.56 121 LEU A O 1
ATOM 926 N N . GLU A 1 122 ? -13.237 -2.869 23.833 1.00 98.00 122 GLU A N 1
ATOM 927 C CA . GLU A 1 122 ? -11.983 -3.300 24.451 1.00 98.00 122 GLU A CA 1
ATOM 928 C C . GLU A 1 122 ? -11.137 -2.115 24.948 1.00 98.00 122 GLU A C 1
ATOM 930 O O . GLU A 1 122 ? -10.444 -2.250 25.955 1.00 98.00 122 GLU A O 1
ATOM 935 N N . ARG A 1 123 ? -11.203 -0.938 24.304 1.00 97.31 123 ARG A N 1
ATOM 936 C CA . ARG A 1 123 ? -10.303 0.200 24.594 1.00 97.31 123 ARG A CA 1
ATOM 937 C C . ARG A 1 123 ? -10.450 0.797 25.991 1.00 97.31 123 ARG A C 1
ATOM 939 O O . ARG A 1 123 ? -9.532 1.464 26.459 1.00 97.31 123 ARG A O 1
ATOM 946 N N . THR A 1 124 ? -11.599 0.605 26.636 1.00 96.06 124 THR A N 1
ATOM 947 C CA . THR A 1 124 ? -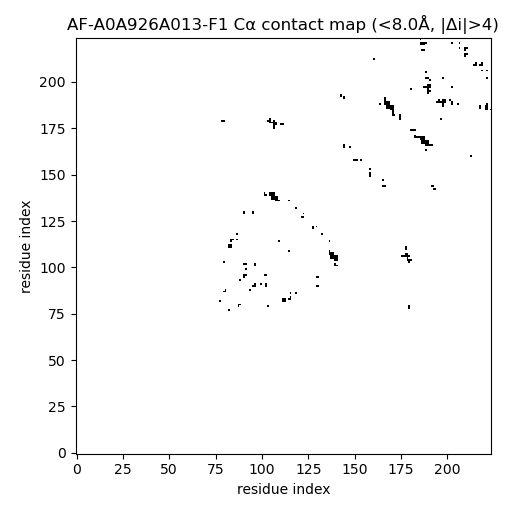11.865 1.095 27.998 1.00 96.06 124 THR A CA 1
ATOM 948 C C . THR A 1 124 ? -11.540 0.060 29.071 1.00 96.06 124 THR A C 1
ATOM 950 O O . THR A 1 124 ? -11.655 0.364 30.256 1.00 96.06 124 THR A O 1
ATOM 953 N N . GLN A 1 125 ? -11.166 -1.164 28.685 1.00 97.50 125 GLN A N 1
ATOM 954 C CA . GLN A 1 125 ? -10.892 -2.237 29.633 1.00 97.50 125 GLN A CA 1
ATOM 955 C C . GLN A 1 125 ? -9.497 -2.090 30.258 1.00 97.50 125 GLN A C 1
ATOM 957 O O . GLN A 1 125 ? -8.542 -1.707 29.568 1.00 97.50 125 GLN A O 1
ATOM 962 N N . PRO A 1 126 ? -9.332 -2.440 31.548 1.00 97.31 126 PRO A N 1
ATOM 963 C CA . PRO A 1 126 ? -8.016 -2.507 32.170 1.00 97.31 126 PRO A CA 1
ATOM 964 C C . PRO A 1 126 ? -7.080 -3.443 31.393 1.00 97.31 126 PRO A C 1
ATOM 966 O O . PRO A 1 126 ? -7.445 -4.568 31.059 1.00 97.31 126 PRO A O 1
ATOM 969 N N . GLY A 1 127 ? -5.859 -2.984 31.107 1.00 96.38 127 GLY A N 1
ATOM 970 C CA . GLY A 1 127 ? -4.852 -3.783 30.399 1.00 96.38 127 GLY A CA 1
ATOM 971 C C . GLY A 1 127 ? -4.987 -3.816 28.872 1.00 96.38 127 GLY A C 1
ATOM 972 O O . GLY A 1 127 ? -4.256 -4.569 28.224 1.00 96.38 127 GLY A O 1
ATOM 973 N N . PHE A 1 128 ? -5.869 -3.004 28.277 1.00 98.12 128 PHE A N 1
ATOM 974 C CA . PHE A 1 128 ? -5.939 -2.857 26.823 1.00 98.12 128 PHE A CA 1
ATOM 975 C C . PHE A 1 128 ? -4.576 -2.469 26.221 1.00 98.12 128 PHE A C 1
ATOM 977 O O . PHE A 1 128 ? -3.908 -1.540 26.678 1.00 98.12 128 PHE A O 1
ATOM 984 N N . ASN A 1 129 ? -4.173 -3.170 25.159 1.00 98.19 129 ASN A N 1
ATOM 985 C CA . ASN A 1 129 ? -2.932 -2.915 24.435 1.00 98.19 129 ASN A CA 1
ATOM 986 C C . ASN A 1 129 ? -3.227 -2.746 22.941 1.00 98.19 129 ASN A C 1
ATOM 988 O O . ASN A 1 129 ? -3.513 -3.716 22.236 1.00 98.19 129 ASN A O 1
ATOM 992 N N . LEU A 1 130 ? -3.134 -1.505 22.458 1.00 98.38 130 LEU A N 1
ATOM 993 C CA . LEU A 1 130 ? -3.452 -1.159 21.074 1.00 98.38 130 LEU A CA 1
ATOM 994 C C . LEU A 1 130 ? -2.597 -1.924 20.040 1.00 98.38 130 LEU A C 1
ATOM 996 O O . LEU A 1 130 ? -3.186 -2.465 19.103 1.00 98.38 130 LEU A O 1
ATOM 1000 N N . PRO A 1 131 ? -1.260 -2.055 20.187 1.00 98.38 131 PRO A N 1
ATOM 1001 C CA . PRO A 1 131 ? -0.463 -2.872 19.269 1.00 98.38 131 PRO A CA 1
ATOM 1002 C C . PRO A 1 131 ? -0.940 -4.325 19.161 1.00 98.38 131 PRO A C 1
ATOM 1004 O O . PRO A 1 131 ? -1.079 -4.847 18.055 1.00 98.38 131 PRO A O 1
ATOM 1007 N N . ARG A 1 132 ? -1.250 -4.970 20.293 1.00 98.25 132 ARG A N 1
ATOM 1008 C CA . ARG A 1 132 ? -1.771 -6.344 20.323 1.00 98.25 132 ARG A CA 1
ATOM 1009 C C . ARG A 1 132 ? -3.144 -6.444 19.663 1.00 98.25 132 ARG A C 1
ATOM 1011 O O . ARG A 1 132 ? -3.379 -7.392 18.916 1.00 98.25 132 ARG A O 1
ATOM 1018 N N . PHE A 1 133 ? -4.023 -5.472 19.905 1.00 98.56 133 PHE A N 1
ATOM 1019 C CA . PHE A 1 133 ? -5.334 -5.399 19.261 1.00 98.56 133 PHE A CA 1
ATOM 1020 C C . PHE A 1 133 ? -5.203 -5.330 17.731 1.00 98.56 133 PHE A C 1
ATOM 1022 O O . PHE A 1 133 ? -5.823 -6.117 17.014 1.00 98.56 133 PHE A O 1
ATOM 1029 N N . VAL A 1 134 ? -4.341 -4.440 17.224 1.00 98.38 134 VAL A N 1
ATOM 1030 C CA . VAL A 1 134 ? -4.089 -4.293 15.782 1.00 98.38 134 VAL A CA 1
ATOM 1031 C C . VAL A 1 134 ? -3.499 -5.574 15.194 1.00 98.38 134 VAL A C 1
ATOM 1033 O O . VAL A 1 134 ? -4.008 -6.075 14.193 1.00 98.38 134 VAL A O 1
ATOM 1036 N N . ALA A 1 135 ? -2.476 -6.149 15.830 1.00 97.75 135 ALA A N 1
ATOM 1037 C CA . ALA A 1 135 ? -1.835 -7.376 15.358 1.00 97.75 135 ALA A CA 1
ATOM 1038 C C . ALA A 1 135 ? -2.809 -8.566 15.266 1.00 97.75 135 ALA A C 1
ATOM 1040 O O . ALA A 1 135 ? -2.661 -9.417 14.394 1.00 97.75 135 ALA A O 1
ATOM 1041 N N . ALA A 1 136 ? -3.826 -8.616 16.131 1.00 98.06 136 ALA A N 1
ATOM 1042 C CA . ALA A 1 136 ? -4.838 -9.669 16.122 1.00 98.06 136 ALA A CA 1
ATOM 1043 C C . ALA A 1 136 ? -5.922 -9.492 15.040 1.00 98.06 136 ALA A C 1
ATOM 1045 O O . ALA A 1 136 ? -6.646 -10.444 14.752 1.00 98.06 136 ALA A O 1
ATOM 1046 N N . ARG A 1 137 ? -6.082 -8.292 14.462 1.00 98.31 137 ARG A N 1
ATOM 1047 C CA . ARG A 1 137 ? -7.187 -7.963 13.534 1.00 98.31 137 ARG A CA 1
ATOM 1048 C C . ARG A 1 137 ? -6.746 -7.538 12.144 1.00 98.31 137 ARG A C 1
ATOM 1050 O O . ARG A 1 137 ? -7.593 -7.403 11.263 1.00 98.31 137 ARG A O 1
ATOM 1057 N N . PHE A 1 138 ? -5.450 -7.364 11.931 1.00 98.12 138 PHE A N 1
ATOM 1058 C CA . PHE A 1 138 ? -4.898 -6.903 10.670 1.00 98.12 138 PHE A CA 1
ATOM 1059 C C . PHE A 1 138 ? -3.678 -7.730 10.275 1.00 98.12 138 PHE A C 1
ATOM 1061 O O . PHE A 1 138 ? -2.815 -8.040 11.092 1.00 98.12 138 PHE A O 1
ATOM 1068 N N . ARG A 1 139 ? -3.574 -8.040 8.984 1.00 96.12 139 ARG A N 1
ATOM 1069 C CA . ARG A 1 139 ? -2.410 -8.694 8.392 1.00 96.12 139 ARG A CA 1
ATOM 1070 C C . ARG A 1 139 ? -1.435 -7.651 7.864 1.00 96.12 139 ARG A C 1
ATOM 1072 O O . ARG A 1 139 ? -1.834 -6.752 7.121 1.00 96.12 139 ARG A O 1
ATOM 1079 N N . LEU A 1 140 ? -0.157 -7.811 8.208 1.00 93.12 140 LEU A N 1
ATOM 1080 C CA . LEU A 1 140 ? 0.911 -6.960 7.690 1.00 93.12 140 LEU A CA 1
ATOM 1081 C C . LEU A 1 140 ? 1.024 -7.059 6.157 1.00 93.12 140 LEU A C 1
ATOM 1083 O O . LEU A 1 140 ? 0.844 -8.147 5.591 1.00 93.12 140 LEU A O 1
ATOM 1087 N N . PRO A 1 141 ? 1.344 -5.944 5.478 1.00 87.44 141 PRO A N 1
ATOM 1088 C CA . PRO A 1 141 ? 1.683 -5.965 4.064 1.00 87.44 141 PRO A CA 1
ATOM 1089 C C . PRO A 1 141 ? 2.904 -6.866 3.818 1.00 87.44 141 PRO A C 1
ATOM 1091 O O . PRO A 1 141 ? 3.902 -6.786 4.529 1.00 87.44 141 PRO A O 1
ATOM 1094 N N . VAL A 1 142 ? 2.836 -7.727 2.799 1.00 76.44 142 VAL A N 1
ATOM 1095 C CA . VAL A 1 142 ? 3.965 -8.590 2.417 1.00 76.44 142 VAL A CA 1
ATOM 1096 C C . VAL A 1 142 ? 5.060 -7.734 1.776 1.00 76.44 142 VAL A C 1
ATOM 1098 O O . VAL A 1 142 ? 4.817 -7.025 0.796 1.00 76.44 142 VAL A O 1
ATOM 1101 N N . ALA A 1 143 ? 6.273 -7.791 2.320 1.00 63.97 143 ALA A N 1
ATOM 1102 C CA . ALA A 1 143 ? 7.433 -7.150 1.715 1.00 63.97 143 ALA A CA 1
ATOM 1103 C C . ALA A 1 143 ? 7.940 -7.994 0.531 1.00 63.97 143 ALA A C 1
ATOM 1105 O O . ALA A 1 143 ? 8.794 -8.860 0.700 1.00 63.97 143 ALA A O 1
ATOM 1106 N N . ASP A 1 144 ? 7.441 -7.729 -0.679 1.00 60.06 144 ASP A N 1
ATOM 1107 C CA . ASP A 1 144 ? 7.842 -8.467 -1.895 1.00 60.06 144 ASP A CA 1
ATOM 1108 C C . ASP A 1 144 ? 9.306 -8.230 -2.314 1.00 60.06 144 ASP A C 1
ATOM 1110 O O . ASP A 1 144 ? 9.809 -8.865 -3.236 1.00 60.06 144 ASP A O 1
ATOM 1114 N N . THR A 1 145 ? 10.022 -7.316 -1.656 1.00 56.09 145 THR A N 1
ATOM 1115 C CA . 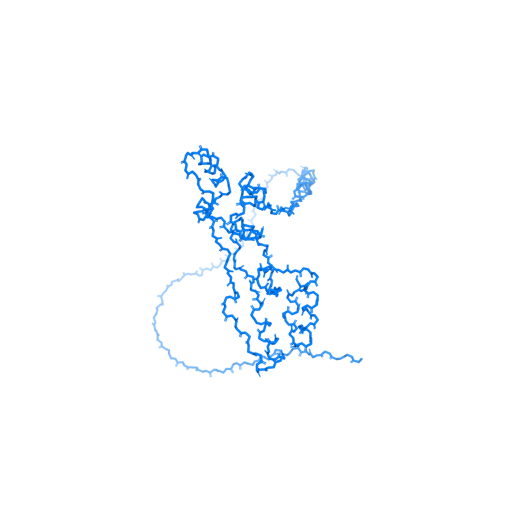THR A 1 145 ? 11.425 -6.994 -1.966 1.00 56.09 145 THR A CA 1
ATOM 1116 C C . THR A 1 145 ? 12.442 -7.723 -1.090 1.00 56.09 145 THR A C 1
ATOM 1118 O O . THR A 1 145 ? 13.639 -7.510 -1.269 1.00 56.09 145 THR A O 1
ATOM 1121 N N . ALA A 1 146 ? 12.008 -8.560 -0.141 1.00 54.84 146 ALA A N 1
ATOM 1122 C CA . ALA A 1 146 ? 12.858 -9.075 0.939 1.00 54.84 146 ALA A CA 1
ATOM 1123 C C . ALA A 1 146 ? 14.036 -9.975 0.499 1.00 54.84 146 ALA A C 1
ATOM 1125 O O . ALA A 1 146 ? 14.902 -10.279 1.316 1.00 54.84 146 ALA A O 1
ATOM 1126 N N . THR A 1 147 ? 14.122 -10.376 -0.770 1.00 63.88 147 THR A N 1
ATOM 1127 C CA . THR A 1 147 ? 15.136 -11.334 -1.250 1.00 63.88 147 THR A CA 1
ATOM 1128 C C . THR A 1 147 ? 16.129 -10.785 -2.269 1.00 63.88 147 THR A C 1
ATOM 1130 O O . THR A 1 147 ? 17.063 -11.501 -2.630 1.00 63.88 147 THR A O 1
ATOM 1133 N N . TYR A 1 148 ? 16.000 -9.534 -2.724 1.00 78.62 148 TYR A N 1
ATOM 1134 C CA . TYR A 1 148 ? 16.971 -8.990 -3.674 1.00 78.62 148 TYR A CA 1
ATOM 1135 C C . TYR A 1 148 ? 18.211 -8.425 -2.970 1.00 78.62 148 TYR A C 1
ATOM 1137 O O . TYR A 1 148 ? 18.113 -7.523 -2.140 1.00 78.62 148 TYR A O 1
ATOM 1145 N N . ARG A 1 149 ? 19.393 -8.927 -3.343 1.00 79.88 149 ARG A N 1
ATOM 1146 C CA . ARG A 1 149 ? 20.692 -8.369 -2.948 1.00 79.88 149 ARG A CA 1
ATOM 1147 C C . ARG A 1 149 ? 21.422 -7.861 -4.184 1.00 79.88 149 ARG A C 1
ATOM 1149 O O . ARG A 1 149 ? 21.636 -8.612 -5.134 1.00 79.88 149 ARG A O 1
ATOM 1156 N N . SER A 1 150 ? 21.814 -6.591 -4.161 1.00 81.50 150 SER A N 1
ATOM 1157 C CA . SER A 1 150 ? 22.564 -5.969 -5.250 1.00 81.50 150 SER A CA 1
ATOM 1158 C C . SER A 1 150 ? 23.931 -6.632 -5.420 1.00 81.50 150 SER A C 1
ATOM 1160 O O . SER A 1 150 ? 24.706 -6.710 -4.469 1.00 81.50 150 SER A O 1
ATOM 1162 N N . ASN A 1 151 ? 24.255 -7.051 -6.643 1.00 83.31 151 ASN A N 1
ATOM 1163 C CA . ASN A 1 151 ? 25.608 -7.449 -7.022 1.00 83.31 151 ASN A CA 1
ATOM 1164 C C . ASN A 1 151 ? 26.252 -6.321 -7.837 1.00 83.31 151 ASN A C 1
ATOM 1166 O O . ASN A 1 151 ? 26.110 -6.264 -9.056 1.00 83.31 151 ASN A O 1
ATOM 1170 N N . VAL A 1 152 ? 26.950 -5.412 -7.157 1.00 80.38 152 VAL A N 1
ATOM 1171 C CA . VAL A 1 152 ? 27.585 -4.250 -7.802 1.00 80.38 152 VAL A CA 1
ATOM 1172 C C . VAL A 1 152 ? 28.733 -4.673 -8.727 1.00 80.38 152 VAL A C 1
ATOM 1174 O O . VAL A 1 152 ? 28.975 -4.013 -9.735 1.00 80.38 152 VAL A O 1
ATOM 1177 N N . ALA A 1 153 ? 29.382 -5.812 -8.454 1.00 89.81 153 ALA A N 1
ATOM 1178 C CA . ALA A 1 153 ? 30.449 -6.345 -9.302 1.00 89.81 153 ALA A CA 1
ATOM 1179 C C . ALA A 1 153 ? 29.955 -6.746 -10.704 1.00 89.81 153 ALA A C 1
ATOM 1181 O O . ALA A 1 153 ? 30.739 -6.752 -11.647 1.00 89.81 153 ALA A O 1
ATOM 1182 N N . ALA A 1 154 ? 28.653 -7.013 -10.873 1.00 87.62 154 ALA A N 1
ATOM 1183 C CA . ALA A 1 154 ? 28.046 -7.255 -12.185 1.00 87.62 154 ALA A CA 1
ATOM 1184 C C . ALA A 1 154 ? 27.907 -5.977 -13.044 1.00 87.62 154 ALA A C 1
ATOM 1186 O O . ALA A 1 154 ? 27.566 -6.056 -14.224 1.00 87.62 154 ALA A O 1
ATOM 1187 N N . GLY A 1 155 ? 28.170 -4.798 -12.471 1.00 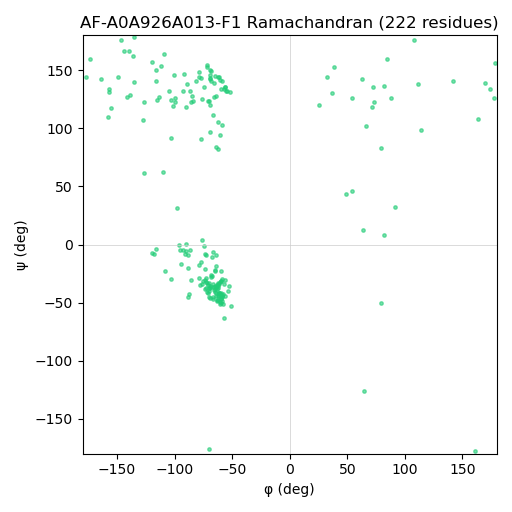93.19 155 GLY A N 1
ATOM 1188 C CA . GLY A 1 155 ? 28.077 -3.506 -13.143 1.00 93.19 155 GLY A CA 1
ATOM 1189 C C . GLY A 1 155 ? 26.668 -2.903 -13.147 1.00 93.19 155 GLY A C 1
ATOM 1190 O O . GLY A 1 155 ? 25.652 -3.581 -12.983 1.00 93.19 155 GLY A O 1
ATOM 1191 N N . LEU A 1 156 ? 26.606 -1.583 -13.360 1.00 91.19 156 LEU A N 1
ATOM 1192 C CA . LEU A 1 156 ? 25.373 -0.794 -13.242 1.00 91.19 156 LEU A CA 1
ATOM 1193 C C . LEU A 1 156 ? 24.256 -1.271 -14.182 1.00 91.19 156 LEU A C 1
ATOM 1195 O O . LEU A 1 156 ? 23.108 -1.379 -13.761 1.00 91.19 156 LEU A O 1
ATOM 1199 N N . ARG A 1 157 ? 24.572 -1.575 -15.448 1.00 90.69 157 ARG A N 1
ATOM 1200 C CA . ARG A 1 157 ? 23.557 -2.003 -16.429 1.00 90.69 157 ARG A CA 1
ATOM 1201 C C . ARG A 1 157 ? 22.897 -3.322 -16.026 1.00 90.69 157 ARG A C 1
ATOM 1203 O O . ARG A 1 157 ? 21.674 -3.387 -15.984 1.00 90.69 157 ARG A O 1
ATOM 1210 N N . ALA A 1 158 ? 23.691 -4.327 -15.654 1.00 90.31 158 ALA A N 1
ATOM 1211 C CA . ALA A 1 158 ? 23.173 -5.623 -15.212 1.00 90.31 158 ALA A CA 1
ATOM 1212 C C . ALA A 1 158 ? 22.333 -5.498 -13.930 1.00 90.31 158 ALA A C 1
ATOM 1214 O O . ALA A 1 158 ? 21.289 -6.141 -13.786 1.00 90.31 158 ALA A O 1
ATOM 1215 N N . HIS A 1 159 ? 22.757 -4.623 -13.015 1.00 90.62 159 HIS A N 1
ATOM 1216 C CA . HIS A 1 159 ? 21.994 -4.304 -11.816 1.00 90.62 159 HIS A CA 1
ATOM 1217 C C . HIS A 1 159 ? 20.618 -3.701 -12.152 1.00 90.62 159 HIS A C 1
ATOM 1219 O O . HIS A 1 159 ? 19.602 -4.214 -11.679 1.00 90.62 159 HIS A O 1
ATOM 1225 N N . LEU A 1 160 ? 20.560 -2.689 -13.027 1.00 90.50 160 LEU A N 1
ATOM 1226 C CA . LEU A 1 160 ? 19.303 -2.069 -13.471 1.00 90.50 160 LEU A CA 1
ATOM 1227 C C . LEU A 1 160 ? 18.387 -3.064 -14.196 1.00 90.50 160 LEU A C 1
ATOM 1229 O O . LEU A 1 160 ? 17.189 -3.110 -13.921 1.00 90.50 160 LEU A O 1
ATOM 1233 N N . ASP A 1 161 ? 18.942 -3.911 -15.065 1.00 90.06 161 ASP A N 1
ATOM 1234 C CA . ASP A 1 161 ? 18.165 -4.936 -15.768 1.00 90.06 161 ASP A CA 1
ATOM 1235 C C . ASP A 1 161 ? 17.511 -5.949 -14.829 1.00 90.06 161 ASP A C 1
ATOM 1237 O O . ASP A 1 161 ? 16.393 -6.416 -15.081 1.00 90.06 161 ASP A O 1
ATOM 1241 N N . THR A 1 162 ? 18.187 -6.251 -13.722 1.00 90.50 162 THR A N 1
ATOM 1242 C CA . THR A 1 162 ? 17.633 -7.098 -12.668 1.00 90.50 162 THR A CA 1
ATOM 1243 C C . THR A 1 162 ? 16.519 -6.371 -11.914 1.00 90.50 162 THR A C 1
ATOM 1245 O O . THR A 1 162 ? 15.461 -6.954 -11.662 1.00 90.50 162 THR A O 1
ATOM 1248 N N . LEU A 1 163 ? 16.706 -5.083 -11.607 1.00 91.31 163 LEU A N 1
ATOM 1249 C CA . LEU A 1 163 ? 15.715 -4.280 -10.889 1.00 91.31 163 LEU A CA 1
ATOM 1250 C C . LEU A 1 163 ? 14.391 -4.137 -11.645 1.00 91.31 163 LEU A C 1
ATOM 1252 O O . LEU A 1 163 ? 13.343 -4.177 -11.006 1.00 91.31 163 LEU A O 1
ATOM 1256 N N . TRP A 1 164 ? 14.392 -4.097 -12.982 1.00 92.88 164 TRP A N 1
ATOM 1257 C CA . TRP A 1 164 ? 13.146 -4.127 -13.768 1.00 92.88 164 TRP A CA 1
ATOM 1258 C C . TRP A 1 164 ? 12.299 -5.382 -13.533 1.00 92.88 164 TRP A C 1
ATOM 1260 O O . TRP A 1 164 ? 11.093 -5.363 -13.764 1.00 92.88 164 TRP A O 1
ATOM 1270 N N . THR A 1 165 ? 12.913 -6.472 -13.072 1.00 90.81 165 THR A N 1
ATOM 1271 C CA . THR A 1 165 ? 12.205 -7.699 -12.689 1.00 90.81 165 THR A CA 1
ATOM 1272 C C . THR A 1 165 ? 11.782 -7.647 -11.223 1.00 90.81 165 THR A C 1
ATOM 1274 O O . THR A 1 165 ? 10.633 -7.935 -10.906 1.00 90.81 165 THR A O 1
ATOM 1277 N N . VAL A 1 166 ? 12.681 -7.222 -10.330 1.00 90.38 166 VAL A N 1
ATOM 1278 C CA . VAL A 1 166 ? 12.444 -7.160 -8.874 1.00 90.38 166 VAL A CA 1
ATOM 1279 C C . VAL A 1 166 ? 11.353 -6.156 -8.499 1.00 90.38 166 VAL A C 1
ATOM 1281 O O . VAL A 1 166 ? 10.564 -6.399 -7.586 1.00 90.38 166 VAL A O 1
ATOM 1284 N N . LEU A 1 167 ? 11.299 -5.019 -9.189 1.00 93.12 167 LEU A N 1
ATOM 1285 C CA . LEU A 1 167 ? 10.350 -3.936 -8.924 1.00 93.12 167 LEU A CA 1
ATOM 1286 C C . LEU A 1 167 ? 9.010 -4.127 -9.642 1.00 93.12 167 LEU A C 1
ATOM 1288 O O . LEU A 1 167 ? 8.086 -3.340 -9.441 1.00 93.12 167 LEU A O 1
ATOM 1292 N N . ARG A 1 168 ? 8.879 -5.166 -10.474 1.00 93.62 168 ARG A N 1
ATOM 1293 C CA . ARG A 1 168 ? 7.636 -5.466 -11.183 1.00 93.62 168 ARG A CA 1
ATOM 1294 C C . ARG A 1 168 ? 6.612 -6.058 -10.226 1.00 93.62 168 ARG A C 1
ATOM 1296 O O . ARG A 1 168 ? 6.912 -6.958 -9.444 1.00 93.62 168 ARG A O 1
ATOM 1303 N N . ARG A 1 169 ? 5.379 -5.579 -10.324 1.00 92.69 169 ARG A N 1
ATOM 1304 C CA . ARG A 1 169 ? 4.205 -6.142 -9.661 1.00 92.69 169 ARG A CA 1
ATOM 1305 C C . ARG A 1 169 ? 3.231 -6.633 -10.718 1.00 92.69 169 ARG A C 1
ATOM 1307 O O . ARG A 1 169 ? 3.091 -6.028 -11.781 1.00 92.69 169 ARG A O 1
ATOM 1314 N N . GLN A 1 170 ? 2.619 -7.774 -10.438 1.00 91.38 170 GLN A N 1
ATOM 1315 C CA . GLN A 1 170 ? 1.505 -8.275 -11.232 1.00 91.38 170 GLN A CA 1
ATOM 1316 C C . GLN A 1 170 ? 0.207 -7.762 -10.606 1.00 91.38 170 GLN A C 1
ATOM 1318 O O . GLN A 1 170 ? 0.151 -7.644 -9.377 1.00 91.38 170 GLN A O 1
ATOM 1323 N N . PRO A 1 171 ? -0.832 -7.487 -11.411 1.00 87.44 171 PRO A N 1
ATOM 1324 C CA . PRO A 1 171 ? -2.179 -7.338 -10.890 1.00 87.44 171 PRO A CA 1
ATOM 1325 C C . PRO A 1 171 ? -2.532 -8.549 -10.023 1.00 87.44 171 PRO A C 1
ATOM 1327 O O . PRO A 1 171 ? -2.292 -9.680 -10.452 1.00 87.44 171 PRO A O 1
ATOM 1330 N N . PRO A 1 172 ? -3.065 -8.351 -8.811 1.00 83.19 172 PRO A N 1
ATOM 1331 C CA . PRO A 1 172 ? -3.568 -9.471 -8.037 1.00 83.19 172 PRO A CA 1
ATOM 1332 C C . PRO A 1 172 ? -4.833 -10.032 -8.704 1.00 83.19 172 PRO A C 1
ATOM 1334 O O . PRO A 1 172 ? -5.676 -9.259 -9.158 1.00 83.19 172 PRO A O 1
ATOM 1337 N N . ASP A 1 173 ? -5.008 -11.359 -8.695 1.00 81.44 173 ASP A N 1
ATOM 1338 C CA . ASP A 1 173 ? -6.219 -12.022 -9.223 1.00 81.44 173 ASP A CA 1
ATOM 1339 C C . ASP A 1 173 ? -7.501 -11.509 -8.548 1.00 81.44 173 ASP A C 1
ATOM 1341 O O . ASP A 1 173 ? -8.578 -11.456 -9.139 1.00 81.44 173 ASP A O 1
ATOM 1345 N N . SER A 1 174 ? -7.381 -11.110 -7.280 1.00 82.81 174 SER A N 1
ATOM 1346 C CA . SER A 1 174 ? -8.407 -10.371 -6.557 1.00 82.81 174 SER A CA 1
ATOM 1347 C C . SER A 1 174 ? -7.770 -9.452 -5.519 1.00 82.81 174 SER A C 1
ATOM 1349 O O . SER A 1 174 ? -6.766 -9.786 -4.887 1.00 82.81 174 SER A O 1
ATOM 1351 N N . VAL A 1 175 ? -8.364 -8.277 -5.321 1.00 85.06 175 VAL A N 1
ATOM 1352 C CA . VAL A 1 175 ? -7.967 -7.371 -4.239 1.00 85.06 175 VAL A CA 1
ATOM 1353 C C . VAL A 1 175 ? -8.692 -7.789 -2.970 1.00 85.06 175 VAL A C 1
ATOM 1355 O O . VAL A 1 175 ? -9.917 -7.936 -2.960 1.00 85.06 175 VAL A O 1
ATOM 1358 N N . ALA A 1 176 ? -7.935 -7.976 -1.887 1.00 89.81 176 ALA A N 1
ATOM 1359 C CA . ALA A 1 176 ? -8.511 -8.302 -0.592 1.00 89.81 176 ALA A CA 1
ATOM 1360 C C . ALA A 1 176 ? -9.539 -7.236 -0.188 1.00 89.81 176 ALA A C 1
ATOM 1362 O O . ALA A 1 176 ? -9.299 -6.033 -0.325 1.00 89.81 176 ALA A O 1
ATOM 1363 N N . ARG A 1 177 ? -10.695 -7.676 0.315 1.00 91.44 177 ARG A N 1
ATOM 1364 C CA . ARG A 1 177 ? -11.771 -6.761 0.701 1.00 91.44 177 ARG A CA 1
ATOM 1365 C C . ARG A 1 177 ? -11.253 -5.746 1.727 1.00 91.44 177 ARG A C 1
ATOM 1367 O O . ARG A 1 177 ? -10.554 -6.120 2.664 1.00 91.44 177 ARG A O 1
ATOM 1374 N N . TYR A 1 178 ? -11.614 -4.476 1.534 1.00 93.94 178 TYR A N 1
ATOM 1375 C CA . TYR A 1 178 ? -11.178 -3.343 2.363 1.00 93.94 178 TYR A CA 1
ATOM 1376 C C . TYR A 1 178 ? -9.664 -3.061 2.347 1.00 93.94 178 TYR A C 1
ATOM 1378 O O . TYR A 1 178 ? -9.187 -2.286 3.174 1.00 93.94 178 TYR A O 1
ATOM 1386 N N . SER A 1 179 ? -8.904 -3.658 1.422 1.00 93.00 179 SER A N 1
ATOM 1387 C CA . SER A 1 179 ? -7.541 -3.208 1.145 1.00 93.00 179 SER A CA 1
ATOM 1388 C C . SER A 1 179 ? -7.560 -1.790 0.571 1.00 93.00 179 SER A C 1
ATOM 1390 O O . SER A 1 179 ? -8.460 -1.424 -0.185 1.00 93.00 179 SER A O 1
ATOM 1392 N N . SER A 1 180 ? -6.546 -1.004 0.922 1.00 93.94 180 SER A N 1
ATOM 1393 C CA . SER A 1 180 ? -6.290 0.312 0.336 1.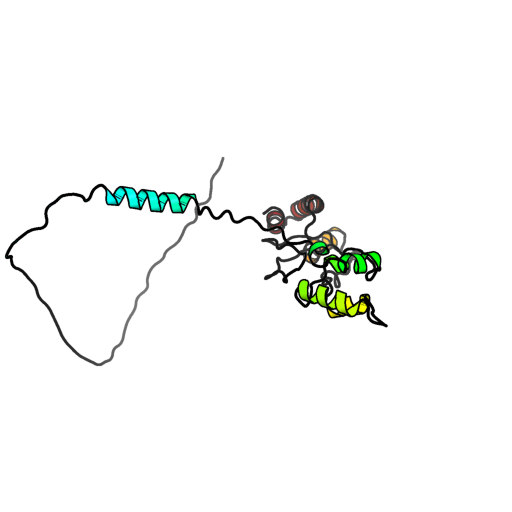00 93.94 180 SER A CA 1
ATOM 1394 C C . SER A 1 180 ? -5.656 0.239 -1.060 1.00 93.94 180 SER A C 1
ATOM 1396 O O . SER A 1 180 ? -5.661 1.241 -1.774 1.00 93.94 180 SER A O 1
ATOM 1398 N N . LEU A 1 181 ? -5.134 -0.927 -1.467 1.00 92.94 181 LEU A N 1
ATOM 1399 C CA . LEU A 1 181 ? -4.529 -1.130 -2.782 1.00 92.94 181 LEU A CA 1
ATOM 1400 C C . LEU A 1 181 ? -5.603 -1.102 -3.873 1.00 92.94 181 LEU A C 1
ATOM 1402 O O . LEU A 1 181 ? -6.540 -1.900 -3.858 1.00 92.94 181 LEU A O 1
ATOM 1406 N N . LEU A 1 182 ? -5.437 -0.217 -4.853 1.00 91.69 182 LEU A N 1
ATOM 1407 C CA . LEU A 1 182 ? -6.317 -0.152 -6.016 1.00 91.69 182 LEU A CA 1
ATOM 1408 C C . LEU A 1 182 ? -5.827 -1.120 -7.106 1.00 91.69 182 LEU A C 1
ATOM 1410 O O . LEU A 1 182 ? -4.632 -1.118 -7.412 1.00 91.69 182 LEU A O 1
ATOM 1414 N N . PRO A 1 183 ? -6.712 -1.947 -7.695 1.00 90.81 183 PRO A N 1
ATOM 1415 C CA . PRO A 1 183 ? -6.324 -2.858 -8.763 1.00 90.81 183 PRO A CA 1
ATOM 1416 C C . PRO A 1 183 ? -5.977 -2.092 -10.039 1.00 90.81 183 PRO A C 1
ATOM 1418 O O . PRO A 1 183 ? -6.642 -1.115 -10.388 1.00 90.81 183 PRO A O 1
ATOM 1421 N N . LEU A 1 184 ? -4.975 -2.590 -10.760 1.00 92.38 184 LEU A N 1
ATOM 1422 C CA . LEU A 1 184 ? -4.603 -2.131 -12.097 1.00 92.38 184 LEU A CA 1
ATOM 1423 C C . LEU A 1 184 ? -4.798 -3.267 -13.108 1.00 92.38 184 LEU A C 1
ATOM 1425 O O . LEU A 1 184 ? -4.657 -4.430 -12.730 1.00 92.38 184 LEU A O 1
ATOM 1429 N N . PRO A 1 185 ? -5.115 -2.961 -14.378 1.00 92.50 185 PRO A N 1
ATOM 1430 C CA . PRO A 1 185 ? -5.409 -3.979 -15.387 1.00 92.50 185 PRO A CA 1
ATOM 1431 C C . PRO A 1 185 ? -4.164 -4.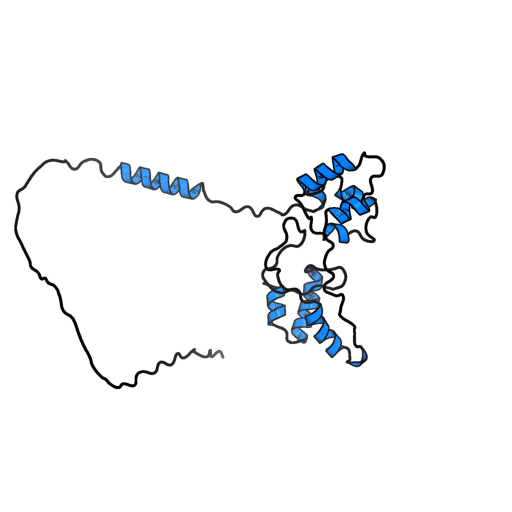734 -15.873 1.00 92.50 185 PRO A C 1
ATOM 1433 O O . PRO A 1 185 ? -4.288 -5.834 -16.408 1.00 92.50 185 PRO A O 1
ATOM 1436 N N . GLY A 1 186 ? -2.970 -4.161 -15.697 1.00 94.00 186 GLY A N 1
ATOM 1437 C CA . GLY A 1 186 ? -1.728 -4.709 -16.227 1.00 94.00 186 GLY A CA 1
ATOM 1438 C C . GLY A 1 186 ? -0.541 -4.615 -15.263 1.00 94.00 186 GLY A C 1
ATOM 1439 O O . GLY A 1 186 ? -0.613 -3.929 -14.240 1.00 94.00 186 GLY A O 1
ATOM 1440 N N . PRO A 1 187 ? 0.561 -5.330 -15.558 1.00 95.44 187 PRO A N 1
ATOM 1441 C CA . PRO A 1 187 ? 1.787 -5.263 -14.771 1.00 95.44 187 PRO A CA 1
ATOM 1442 C C . PRO A 1 187 ? 2.373 -3.852 -14.687 1.00 95.44 187 PRO A C 1
ATOM 1444 O O . PRO A 1 187 ? 2.460 -3.135 -15.679 1.00 95.44 187 PRO A O 1
ATOM 1447 N N . TYR A 1 188 ? 2.878 -3.490 -13.514 1.00 95.50 188 TYR A N 1
ATOM 1448 C CA . TYR A 1 188 ? 3.428 -2.159 -13.259 1.00 95.50 188 TYR A CA 1
ATOM 1449 C C . TYR A 1 188 ? 4.744 -2.237 -12.483 1.00 95.50 188 TYR A C 1
ATOM 1451 O O . TYR A 1 188 ? 5.077 -3.268 -11.892 1.00 95.50 188 TYR A O 1
ATOM 1459 N N . LEU A 1 189 ? 5.516 -1.150 -12.508 1.00 95.44 189 LEU A N 1
ATOM 1460 C CA . LEU A 1 189 ? 6.700 -0.982 -11.666 1.00 95.44 189 LEU A CA 1
ATOM 1461 C C . LEU A 1 189 ? 6.381 -0.104 -10.462 1.00 95.44 189 LEU A C 1
ATOM 1463 O O . LEU A 1 189 ? 5.601 0.843 -10.553 1.00 95.44 189 LEU A O 1
ATOM 1467 N N . VAL A 1 190 ? 7.028 -0.420 -9.344 1.00 94.69 190 VAL A N 1
ATOM 1468 C CA . VAL A 1 190 ? 7.001 0.394 -8.127 1.00 94.69 190 VAL A CA 1
ATOM 1469 C C . VAL A 1 190 ? 8.384 1.000 -7.875 1.00 94.69 190 VAL A C 1
ATOM 1471 O O . VAL A 1 190 ? 9.381 0.388 -8.263 1.00 94.69 190 VAL A O 1
ATOM 1474 N N . PRO A 1 191 ? 8.488 2.149 -7.182 1.00 92.44 191 PRO A N 1
ATOM 1475 C CA . PRO A 1 191 ? 9.787 2.732 -6.832 1.00 92.44 191 PRO A CA 1
ATOM 1476 C C . PRO A 1 191 ? 10.673 1.801 -5.984 1.00 92.44 191 PRO A C 1
ATOM 1478 O O . PRO A 1 191 ? 11.897 1.848 -6.070 1.00 92.44 191 PRO A O 1
ATOM 1481 N N . GLY A 1 192 ? 10.052 0.929 -5.180 1.00 89.00 192 GLY A N 1
ATOM 1482 C CA . GLY A 1 192 ? 10.728 -0.031 -4.307 1.00 89.00 192 GLY A CA 1
ATOM 1483 C C . GLY A 1 192 ? 10.640 0.318 -2.820 1.00 89.00 192 GLY A C 1
ATOM 1484 O O . GLY A 1 192 ? 10.080 1.338 -2.415 1.00 89.00 192 GLY A O 1
ATOM 1485 N N . GLY A 1 193 ? 11.172 -0.570 -1.976 1.00 87.62 193 GLY A N 1
ATOM 1486 C CA . GLY A 1 193 ? 11.101 -0.433 -0.520 1.00 87.62 193 GLY A CA 1
ATOM 1487 C C . GLY A 1 193 ? 9.663 -0.510 0.002 1.00 87.62 193 GLY A C 1
ATOM 1488 O O . GLY A 1 193 ? 8.944 -1.465 -0.283 1.00 87.62 193 GLY A O 1
ATOM 1489 N N . ARG A 1 194 ? 9.237 0.504 0.767 1.00 88.00 194 ARG A N 1
ATOM 1490 C CA . ARG A 1 194 ? 7.879 0.592 1.346 1.00 88.00 194 ARG A CA 1
ATOM 1491 C C . ARG A 1 194 ? 6.781 0.928 0.331 1.00 88.00 194 ARG A C 1
ATOM 1493 O O . ARG A 1 194 ? 5.609 0.931 0.692 1.00 88.00 194 ARG A O 1
ATOM 1500 N N . PHE A 1 195 ? 7.146 1.265 -0.903 1.00 91.00 195 PHE A N 1
ATOM 1501 C CA . PHE A 1 195 ? 6.208 1.632 -1.960 1.00 91.00 195 PHE A CA 1
ATOM 1502 C C . PHE A 1 195 ? 5.782 0.386 -2.736 1.00 91.00 195 PHE A C 1
ATOM 1504 O O . PHE A 1 195 ? 6.618 -0.303 -3.324 1.00 91.00 195 PHE A O 1
ATOM 1511 N N . ARG A 1 196 ? 4.482 0.079 -2.699 1.00 89.38 196 ARG A N 1
ATOM 1512 C CA . ARG A 1 196 ? 3.904 -1.170 -3.235 1.00 89.38 196 ARG A CA 1
ATOM 1513 C C . ARG A 1 196 ? 2.902 -0.910 -4.365 1.00 89.38 196 ARG A C 1
ATOM 1515 O O . ARG A 1 196 ? 2.460 -1.837 -5.041 1.00 89.38 196 ARG A O 1
ATOM 1522 N N . GLU A 1 197 ? 2.586 0.356 -4.577 1.00 92.62 197 GLU A N 1
ATOM 1523 C CA . GLU A 1 197 ? 1.672 0.888 -5.571 1.00 92.62 197 GLU A CA 1
ATOM 1524 C C . GLU A 1 197 ? 2.439 1.636 -6.665 1.00 92.62 197 GLU A C 1
ATOM 1526 O O . GLU A 1 197 ? 3.604 2.007 -6.494 1.00 92.62 197 GLU A O 1
ATOM 1531 N N . VAL A 1 198 ? 1.772 1.880 -7.791 1.00 94.50 198 VAL A N 1
ATOM 1532 C CA . VAL A 1 198 ? 2.296 2.766 -8.832 1.00 94.50 198 VAL A CA 1
ATOM 1533 C C . VAL A 1 198 ? 2.318 4.215 -8.331 1.00 94.50 198 VAL A C 1
ATOM 1535 O O . VAL A 1 198 ? 1.390 4.669 -7.661 1.00 94.50 198 VAL A O 1
ATOM 1538 N N . TYR A 1 199 ? 3.371 4.951 -8.677 1.00 95.31 199 TYR A N 1
ATOM 1539 C CA . TYR A 1 199 ? 3.513 6.373 -8.366 1.00 95.31 199 TYR A CA 1
ATOM 1540 C C . TYR A 1 199 ? 3.487 7.182 -9.655 1.00 95.31 199 TYR A C 1
ATOM 1542 O O . TYR A 1 199 ? 4.230 6.885 -10.587 1.00 95.31 199 TYR A O 1
ATOM 1550 N N . TYR A 1 200 ? 2.613 8.187 -9.721 1.00 95.50 200 TYR A N 1
ATOM 1551 C CA . TYR A 1 200 ? 2.263 8.852 -10.978 1.00 95.50 200 TYR A CA 1
ATOM 1552 C C . TYR A 1 200 ? 3.475 9.451 -11.708 1.00 95.50 200 TYR A C 1
ATOM 1554 O O . TYR A 1 200 ? 3.819 9.014 -12.804 1.00 95.50 200 TYR A O 1
ATOM 1562 N N . TRP A 1 201 ? 4.156 10.421 -11.098 1.00 95.69 201 TRP A N 1
ATOM 1563 C CA . TRP A 1 201 ? 5.264 11.123 -11.750 1.00 95.69 201 TRP A CA 1
ATOM 1564 C C . TRP A 1 201 ? 6.555 10.280 -11.789 1.00 95.69 201 TRP A C 1
ATOM 1566 O O . TRP A 1 201 ? 7.253 10.299 -12.801 1.00 95.69 201 TRP A O 1
ATOM 1576 N N . ASP A 1 202 ? 6.829 9.453 -10.772 1.00 96.00 202 ASP A N 1
ATOM 1577 C CA . ASP A 1 202 ? 7.932 8.475 -10.770 1.00 96.00 202 ASP A CA 1
ATOM 1578 C C . ASP A 1 202 ? 7.842 7.490 -11.949 1.00 96.00 202 ASP A C 1
ATOM 1580 O O . ASP A 1 202 ? 8.857 7.075 -12.525 1.00 96.00 202 ASP A O 1
ATOM 1584 N N . SER A 1 203 ? 6.616 7.132 -12.349 1.00 96.44 203 SER A N 1
ATOM 1585 C CA . SER A 1 203 ? 6.378 6.234 -13.480 1.00 96.44 203 SER A CA 1
ATOM 1586 C C . SER A 1 203 ? 6.894 6.815 -14.787 1.00 96.44 203 SER A C 1
ATOM 1588 O O . SER A 1 203 ? 7.406 6.063 -15.610 1.00 96.44 203 SER A O 1
ATOM 1590 N N . TYR A 1 204 ? 6.840 8.137 -14.980 1.00 97.06 204 TYR A N 1
ATOM 1591 C CA . TYR A 1 204 ? 7.361 8.766 -16.194 1.00 97.06 204 TYR A CA 1
ATOM 1592 C C . TYR A 1 204 ? 8.861 8.501 -16.373 1.00 97.06 204 TYR A C 1
ATOM 1594 O O . TYR A 1 204 ? 9.285 7.986 -17.410 1.00 97.06 204 TYR A O 1
ATOM 1602 N N . PHE A 1 205 ? 9.665 8.769 -15.343 1.00 96.88 205 PHE A N 1
ATOM 1603 C CA . PHE A 1 205 ? 11.111 8.531 -15.388 1.00 96.88 205 PHE A CA 1
ATOM 1604 C C . PHE A 1 205 ? 11.445 7.043 -15.501 1.00 96.88 205 PHE A C 1
ATOM 1606 O O . PHE A 1 205 ? 12.355 6.658 -16.238 1.00 96.88 205 PHE A O 1
ATOM 1613 N N . THR A 1 206 ? 10.655 6.196 -14.842 1.00 96.56 206 THR A N 1
ATOM 1614 C CA . THR A 1 206 ? 10.763 4.741 -14.972 1.00 96.56 206 THR A CA 1
ATOM 1615 C C . THR A 1 206 ? 10.509 4.291 -16.415 1.00 96.56 206 THR A C 1
ATOM 1617 O O . THR A 1 206 ? 11.278 3.504 -16.968 1.00 96.56 206 THR A O 1
ATOM 1620 N N . MET A 1 207 ? 9.484 4.835 -17.074 1.00 97.12 207 MET A N 1
ATOM 1621 C CA . MET A 1 207 ? 9.149 4.524 -18.467 1.00 97.12 207 MET A CA 1
ATOM 1622 C C . MET A 1 207 ? 10.211 5.011 -19.459 1.00 97.12 207 MET A C 1
ATOM 1624 O O . MET A 1 207 ? 10.474 4.317 -20.444 1.00 97.12 207 MET A O 1
ATOM 1628 N N . LEU A 1 208 ? 10.877 6.143 -19.195 1.00 97.69 208 LEU A N 1
ATOM 1629 C CA . LEU A 1 208 ? 12.051 6.555 -19.974 1.00 97.69 208 LEU A CA 1
ATOM 1630 C C . LEU A 1 208 ? 13.159 5.494 -19.893 1.00 97.69 208 LEU A C 1
ATOM 1632 O O . LEU A 1 208 ? 13.685 5.081 -20.925 1.00 97.69 208 LEU A O 1
ATOM 1636 N N . GLY A 1 209 ? 13.449 4.983 -18.692 1.00 96.50 209 GLY A N 1
ATOM 1637 C CA . GLY A 1 209 ? 14.402 3.886 -18.495 1.00 96.50 209 GLY A CA 1
ATOM 1638 C C . GLY A 1 209 ? 13.992 2.594 -19.211 1.00 96.50 209 GLY A C 1
ATOM 1639 O O . GLY A 1 209 ? 14.820 1.960 -19.863 1.00 96.50 209 GLY A O 1
ATOM 1640 N N . LEU A 1 210 ? 12.706 2.228 -19.168 1.00 96.69 210 LEU A N 1
ATOM 1641 C CA . LEU A 1 210 ? 12.179 1.059 -19.884 1.00 96.69 210 LEU A CA 1
ATOM 1642 C C . LEU A 1 210 ? 12.316 1.175 -21.404 1.00 96.69 210 LEU A C 1
ATOM 1644 O O . LEU A 1 210 ? 12.559 0.165 -22.074 1.00 96.69 210 LEU A O 1
ATOM 1648 N N . ARG A 1 211 ? 12.170 2.385 -21.955 1.00 96.94 211 ARG A N 1
ATOM 1649 C CA . ARG A 1 211 ? 12.384 2.645 -23.382 1.00 96.94 211 ARG A CA 1
ATOM 1650 C C . ARG A 1 211 ? 13.837 2.378 -23.768 1.00 96.94 211 ARG A C 1
ATOM 1652 O O . ARG A 1 211 ? 14.073 1.629 -24.714 1.00 96.94 211 ARG A O 1
ATOM 1659 N N . GLU A 1 212 ? 14.787 2.917 -23.006 1.00 96.62 212 GLU A N 1
ATOM 1660 C CA . GLU A 1 212 ? 16.222 2.694 -23.238 1.00 96.62 212 GLU A CA 1
ATOM 1661 C C . GLU A 1 212 ? 16.617 1.220 -23.040 1.00 96.62 212 GLU A C 1
ATOM 1663 O O . GLU A 1 212 ? 17.408 0.672 -23.807 1.00 96.62 212 GLU A O 1
ATOM 1668 N N . ALA A 1 213 ? 15.998 0.535 -22.073 1.00 95.12 213 ALA A N 1
ATOM 1669 C CA . ALA A 1 213 ? 16.179 -0.896 -21.826 1.00 95.12 213 ALA A CA 1
ATOM 1670 C C . ALA A 1 213 ? 15.440 -1.806 -22.833 1.00 95.12 213 ALA A C 1
ATOM 1672 O O . ALA A 1 213 ? 15.445 -3.026 -22.673 1.00 95.12 213 ALA A O 1
ATOM 1673 N N . ARG A 1 214 ? 14.786 -1.240 -23.862 1.00 96.12 214 ARG A N 1
ATOM 1674 C CA . ARG A 1 214 ? 14.019 -1.962 -24.896 1.00 96.12 214 ARG A CA 1
ATOM 1675 C C . ARG A 1 214 ? 12.944 -2.900 -24.324 1.00 96.12 214 ARG A C 1
ATOM 1677 O O . ARG A 1 214 ? 12.775 -4.025 -24.794 1.00 96.12 214 ARG A O 1
ATOM 1684 N N . ARG A 1 215 ? 12.162 -2.421 -23.347 1.00 95.62 215 ARG A N 1
ATOM 1685 C CA . ARG A 1 215 ? 11.058 -3.159 -22.690 1.00 95.62 215 ARG A CA 1
ATOM 1686 C C . ARG A 1 215 ? 9.668 -2.598 -23.048 1.00 95.62 215 ARG A C 1
ATOM 1688 O O . ARG A 1 215 ? 8.933 -2.156 -22.163 1.00 95.62 215 ARG A O 1
ATOM 1695 N N . PRO A 1 216 ? 9.250 -2.630 -24.329 1.00 96.12 216 PRO A N 1
ATOM 1696 C CA . PRO A 1 216 ? 8.054 -1.926 -24.797 1.00 96.12 216 PRO A CA 1
ATOM 1697 C C . PRO A 1 216 ? 6.735 -2.500 -24.264 1.00 96.12 216 PRO A C 1
ATOM 1699 O O . PRO A 1 216 ? 5.754 -1.772 -24.177 1.00 96.12 216 PRO A O 1
ATOM 1702 N N . ALA A 1 217 ? 6.685 -3.791 -23.916 1.00 96.06 217 ALA A N 1
ATOM 1703 C CA . ALA A 1 217 ? 5.476 -4.407 -23.366 1.00 96.06 217 ALA A CA 1
ATOM 1704 C C . ALA A 1 217 ? 5.162 -3.894 -21.952 1.00 96.06 217 ALA A C 1
ATOM 1706 O O . ALA A 1 217 ? 4.028 -3.519 -21.679 1.00 96.06 217 ALA A O 1
ATOM 1707 N N . LEU A 1 218 ? 6.175 -3.829 -21.079 1.00 95.62 218 LEU A N 1
ATOM 1708 C CA . LEU A 1 218 ? 6.014 -3.289 -19.728 1.00 95.62 218 LEU A CA 1
ATOM 1709 C C . LEU A 1 218 ? 5.755 -1.779 -19.762 1.00 95.62 218 LEU A C 1
ATOM 1711 O O . LEU A 1 218 ? 4.933 -1.300 -18.998 1.00 95.62 218 LEU A O 1
ATOM 1715 N N . LEU A 1 219 ? 6.398 -1.054 -20.686 1.00 96.75 219 LEU A N 1
ATOM 1716 C CA . LEU A 1 219 ? 6.133 0.371 -20.897 1.00 96.75 219 LEU A CA 1
ATOM 1717 C C . LEU A 1 219 ? 4.660 0.620 -21.245 1.00 96.75 219 LEU A C 1
ATOM 1719 O O . LEU A 1 219 ? 4.027 1.425 -20.575 1.00 96.75 219 LEU A O 1
ATOM 1723 N N . ARG A 1 220 ? 4.108 -0.092 -22.240 1.00 96.56 220 ARG A N 1
ATOM 1724 C CA . ARG A 1 220 ? 2.685 0.033 -22.611 1.00 96.56 220 ARG A CA 1
ATOM 1725 C C . ARG A 1 220 ? 1.756 -0.279 -21.443 1.00 96.56 220 ARG A C 1
ATOM 1727 O O . ARG A 1 220 ? 0.836 0.472 -21.169 1.00 96.56 220 ARG A O 1
ATOM 1734 N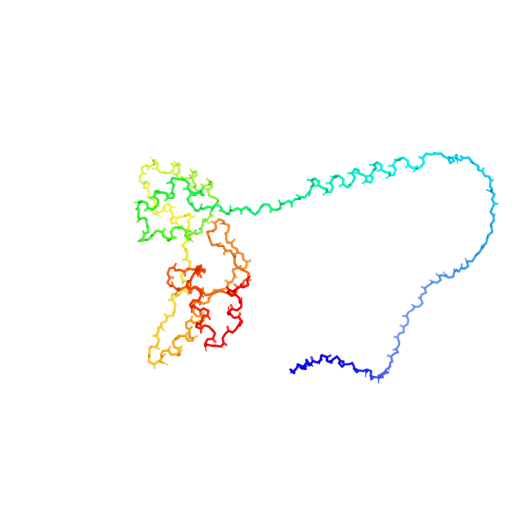 N . SER A 1 221 ? 2.066 -1.323 -20.680 1.00 96.12 221 SER A N 1
ATOM 1735 C CA . SER A 1 221 ? 1.262 -1.678 -19.510 1.00 96.12 221 SER A CA 1
ATOM 1736 C C . SER A 1 221 ? 1.252 -0.619 -18.399 1.00 96.12 221 SER A C 1
ATOM 1738 O O . SER A 1 221 ? 0.397 -0.688 -17.525 1.00 96.12 221 SER A O 1
ATOM 1740 N N . MET A 1 222 ? 2.206 0.318 -18.382 1.00 95.44 222 MET A N 1
ATOM 1741 C CA . MET A 1 222 ? 2.210 1.439 -17.437 1.00 95.44 222 MET A CA 1
ATOM 1742 C C . MET A 1 222 ? 1.438 2.664 -17.957 1.00 95.44 222 MET A C 1
ATOM 1744 O O . MET A 1 222 ? 1.242 3.608 -17.194 1.00 95.44 222 MET A O 1
ATOM 1748 N N . THR A 1 223 ? 1.026 2.668 -19.231 1.00 93.50 223 THR A N 1
ATOM 1749 C CA . THR A 1 223 ? 0.257 3.755 -19.865 1.00 93.50 223 THR A CA 1
ATOM 1750 C C . THR A 1 223 ? -1.200 3.406 -20.153 1.00 93.50 223 THR A C 1
ATOM 1752 O O . THR A 1 223 ? -2.000 4.327 -20.308 1.00 93.50 223 THR A O 1
ATOM 1755 N N . ASP A 1 224 ? -1.509 2.115 -20.267 1.00 87.19 224 ASP A N 1
ATOM 1756 C CA . ASP A 1 224 ? -2.841 1.574 -20.568 1.00 87.19 224 ASP A CA 1
ATOM 1757 C C . ASP A 1 224 ? -3.705 1.442 -19.299 1.00 87.19 224 ASP A C 1
ATOM 1759 O O . ASP A 1 224 ? -4.909 1.782 -19.372 1.00 87.19 224 ASP A O 1
#